Protein 7KFF (pdb70)

Radius of gyration: 22.89 Å; Cα contacts (8 Å, |Δi|>4): 351; chains: 1; bounding box: 58×68×44 Å

Structure (mmCIF, N/CA/C/O backbone):
data_7KFF
#
_entry.id   7KFF
#
_cell.length_a   83.619
_cell.length_b   83.619
_cell.length_c   79.418
_cell.angle_alpha   90.000
_cell.angle_beta   90.000
_cell.angle_gamma   120.000
#
_symmetry.space_group_name_H-M   'P 31 2 1'
#
loop_
_entity.id
_entity.type
_entity.pdbx_description
1 polymer 'tRNA (gu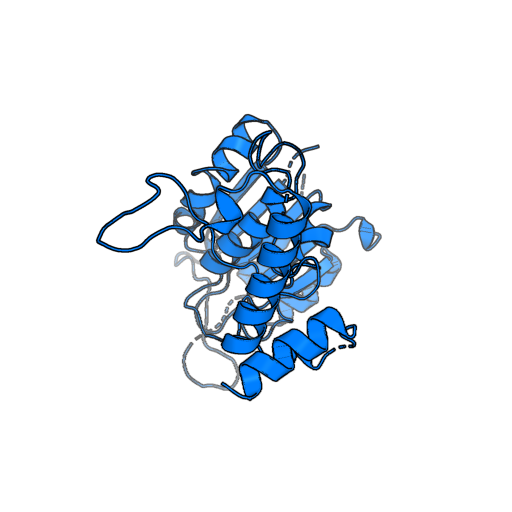anine-N(1)-)-methyltransferase'
2 non-polymer 'ACETATE ION'
3 non-polymer S-ADENOSYL-L-HOMOCYSTEINE
4 water water
#
loop_
_atom_site.group_PDB
_atom_site.id
_atom_site.type_symbol
_atom_site.label_atom_id
_atom_site.label_alt_id
_atom_site.label_comp_id
_atom_site.label_asym_id
_atom_site.label_entity_id
_atom_site.label_seq_id
_atom_site.pdbx_PDB_ins_code
_atom_site.Cartn_x
_atom_site.Cartn_y
_atom_site.Cartn_z
_atom_site.occupancy
_atom_site.B_iso_or_equiv
_atom_site.auth_seq_id
_atom_site.auth_comp_id
_atom_site.auth_asym_id
_atom_site.auth_atom_id
_atom_site.pdbx_PDB_model_num
ATOM 1 N N . ASN A 1 15 ? -18.19041 27.25410 39.10024 1.000 62.95620 -1 ASN A N 1
ATOM 2 C CA . ASN A 1 15 ? -18.49628 25.91754 38.50967 1.000 61.81138 -1 ASN A CA 1
ATOM 3 C C . ASN A 1 15 ? -18.49822 25.95032 36.97871 1.000 53.58928 -1 ASN A C 1
ATOM 4 O O . ASN A 1 15 ? -18.52135 24.90640 36.33077 1.000 54.69250 -1 ASN A O 1
ATOM 15 N N . ALA A 1 16 ? -18.48184 27.14642 36.40077 1.000 44.36154 0 ALA A N 1
ATOM 16 C CA . ALA A 1 16 ? -18.44392 27.27268 34.95172 1.000 36.45971 0 ALA A CA 1
ATOM 17 C C . ALA A 1 16 ? -17.01287 27.12514 34.45072 1.000 30.00452 0 ALA A C 1
ATOM 18 O O . ALA A 1 16 ? -16.07077 27.66708 35.03619 1.000 32.59384 0 ALA A O 1
ATOM 42 N N . ARG A 1 18 ? -14.15919 28.25482 32.16946 1.000 15.99201 2 ARG A N 1
ATOM 43 C CA . ARG A 1 18 ? -13.75272 29.47207 31.48784 1.000 14.83904 2 ARG A CA 1
ATOM 44 C C . ARG A 1 18 ? -12.82932 29.13071 30.33327 1.000 14.09336 2 ARG A C 1
ATOM 45 O O . ARG A 1 18 ? -11.83344 28.42656 30.51995 1.000 15.25608 2 ARG A O 1
ATOM 66 N N . LEU A 1 19 ? -13.17511 29.60432 29.14604 1.000 13.68426 3 LEU A N 1
ATOM 67 C CA . LEU A 1 19 ? -12.33951 29.51034 27.96619 1.000 14.06147 3 LEU A CA 1
ATOM 68 C C . LEU A 1 19 ? -11.89781 30.90812 27.57540 1.000 13.90262 3 LEU A C 1
ATOM 69 O O . LEU A 1 19 ? -12.72931 31.80187 27.44082 1.000 17.02725 3 LEU A O 1
ATOM 85 N N . ASP A 1 20 ? -10.59964 31.09960 27.38028 1.000 13.21606 4 ASP A N 1
ATOM 86 C CA . ASP A 1 20 ? -10.05713 32.34493 26.84872 1.000 14.25435 4 ASP A CA 1
ATOM 87 C C . ASP A 1 20 ? -9.30348 32.00754 25.56913 1.000 13.74431 4 ASP A C 1
ATOM 88 O O . ASP A 1 20 ? -8.51105 31.06130 25.54042 1.000 16.78040 4 ASP A O 1
ATOM 97 N N . VAL A 1 21 ? -9.54883 32.76757 24.51295 1.000 12.70663 5 VAL A N 1
ATOM 98 C CA . VAL A 1 21 ? -8.95042 32.51780 23.20695 1.000 13.03457 5 VAL A CA 1
ATOM 99 C C . VAL A 1 21 ? -8.20621 33.77051 22.77687 1.000 13.24053 5 VAL A C 1
ATOM 100 O O . VAL A 1 21 ? -8.78636 34.86066 22.77501 1.000 14.96397 5 VAL A O 1
ATOM 113 N N . ILE A 1 22 ? -6.94176 33.62051 22.39033 1.000 13.13247 6 ILE A N 1
ATOM 114 C CA . ILE A 1 22 ? -6.11994 34.73035 21.91627 1.000 13.15396 6 ILE A CA 1
ATOM 115 C C . ILE A 1 22 ? -5.87252 34.52796 20.42601 1.000 12.81624 6 ILE A C 1
ATOM 116 O O . ILE A 1 22 ? -5.39272 33.46432 20.01119 1.000 13.47437 6 ILE A O 1
ATOM 132 N N . THR A 1 23 ? -6.21638 35.53682 19.62762 1.000 13.22270 7 THR A N 1
ATOM 133 C CA . THR A 1 23 ? -6.31213 35.38063 18.18409 1.000 13.88411 7 THR A CA 1
ATOM 134 C C . THR A 1 23 ? -6.21740 36.73519 17.49401 1.000 14.77704 7 THR A C 1
ATOM 135 O O . THR A 1 23 ? -6.62573 37.75713 18.04246 1.000 15.25850 7 THR A O 1
ATOM 146 N N . ILE A 1 24 ? -5.74060 36.72904 16.24643 1.000 14.18610 8 ILE A N 1
ATOM 147 C CA . ILE A 1 24 ? -5.86281 37.93627 15.42313 1.000 15.08712 8 ILE A CA 1
ATOM 148 C C . ILE A 1 24 ? -7.19663 38.02379 14.67143 1.000 15.04000 8 ILE A C 1
ATOM 149 O O . ILE A 1 24 ? -7.44606 39.02868 13.98813 1.000 16.73593 8 ILE A O 1
ATOM 165 N N . PHE A 1 25 ? -8.06754 37.02197 14.79629 1.000 13.95341 9 PHE A N 1
ATOM 166 C CA . PHE A 1 25 ? -9.40091 37.02760 14.18576 1.000 13.95351 9 PHE A CA 1
ATOM 167 C C . PHE A 1 25 ? -10.44618 36.68302 15.23838 1.000 13.93694 9 PHE A C 1
ATOM 168 O O . PHE A 1 25 ? -11.07306 35.60767 15.19328 1.000 14.04724 9 PHE A O 1
ATOM 185 N N . PRO A 1 26 ? -10.71261 37.60735 16.16979 1.000 15.32232 10 PRO A N 1
ATOM 186 C CA . PRO A 1 26 ? -11.73178 37.31662 17.19441 1.000 15.46896 10 PRO A CA 1
ATOM 187 C C . PRO A 1 26 ? -13.07543 36.86879 16.63844 1.000 15.35886 10 PRO A C 1
ATOM 188 O O . PRO A 1 26 ? -13.76247 36.04410 17.25526 1.000 14.63374 10 PRO A O 1
ATOM 199 N N . GLU A 1 27 ? -13.48564 37.43132 15.49759 1.000 15.17237 11 GLU A N 1
ATOM 200 C CA . GLU A 1 27 ? -14.77377 37.10835 14.89733 1.000 15.46975 11 GLU A CA 1
ATOM 201 C C . GLU A 1 27 ? -14.88292 35.63034 14.53577 1.000 14.09975 11 GLU A C 1
ATOM 202 O O . GLU A 1 27 ? -16.00144 35.09225 14.45455 1.000 14.77263 11 GLU A O 1
ATOM 214 N N . TYR A 1 28 ? -13.75601 34.95780 14.29952 1.000 13.88944 12 TYR A N 1
ATOM 215 C CA . TYR A 1 28 ? -13.79364 33.54389 13.94183 1.000 13.32195 12 TYR A CA 1
ATOM 216 C C . TYR A 1 28 ? -14.40435 32.72790 15.07503 1.000 13.92455 12 TYR A C 1
ATOM 217 O O . TYR A 1 28 ? -14.94012 31.63753 14.84780 1.000 14.80685 12 TYR A O 1
ATOM 235 N N . LEU A 1 29 ? -14.29257 33.21733 16.30616 1.000 13.76641 13 LEU A N 1
ATOM 236 C CA . LEU A 1 29 ? -14.78947 32.49519 17.46204 1.000 13.36234 13 LEU A CA 1
ATOM 237 C C . LEU A 1 29 ? -16.24533 32.79593 17.78847 1.000 13.72986 13 LEU A C 1
ATOM 238 O O . LEU A 1 29 ? -16.75349 32.31662 18.80877 1.000 13.97862 13 LEU A O 1
ATOM 254 N N . ASP A 1 30 ? -16.93108 33.53515 16.93642 1.000 13.58823 14 ASP A N 1
ATOM 255 C CA . ASP A 1 30 ? -18.35162 33.79694 17.15887 1.000 13.96250 14 ASP A CA 1
ATOM 256 C C . ASP A 1 30 ? -19.16844 32.51203 17.36965 1.000 13.44673 14 ASP A C 1
ATOM 257 O O . ASP A 1 30 ? -20.10560 32.52776 18.16909 1.000 14.70761 14 ASP A O 1
ATOM 266 N N . PRO A 1 31 ? -18.83993 31.37629 16.73992 1.000 13.82013 15 PRO A N 1
ATOM 267 C CA . PRO A 1 31 ? -19.63144 30.15891 16.98564 1.000 13.46295 15 PRO A CA 1
ATOM 268 C C . PRO A 1 31 ? -19.53215 29.59597 18.38719 1.000 14.31035 15 PRO A C 1
ATOM 269 O O . PRO A 1 31 ? -20.36060 28.74078 18.74641 1.000 15.13280 15 PRO A O 1
ATOM 280 N N . LEU A 1 32 ? -18.59656 30.06273 19.22108 1.000 13.86049 16 LEU A N 1
ATOM 281 C CA . LEU A 1 32 ? -18.61115 29.64784 20.61734 1.000 14.07975 16 LEU A CA 1
ATOM 282 C C . LEU A 1 32 ? -19.85119 30.15449 21.34037 1.000 15.10236 16 LEU A C 1
ATOM 283 O O . LEU A 1 32 ? -20.13710 29.68903 22.44567 1.000 16.73781 16 LEU A O 1
ATOM 299 N N . ARG A 1 33 ? -20.57045 31.11677 20.75504 1.000 14.51715 17 ARG A N 1
ATOM 300 C CA . ARG A 1 33 ? -21.81439 31.61959 21.32013 1.000 15.27008 17 ARG A CA 1
ATOM 301 C C . ARG A 1 33 ? -23.04017 31.21534 20.50302 1.000 17.57666 17 ARG A C 1
ATOM 302 O O . ARG A 1 33 ? -24.13055 31.75481 20.70113 1.000 20.49189 17 ARG A O 1
ATOM 323 N N . HIS A 1 34 ? -22.89153 30.26689 19.59696 1.000 16.12419 18 HIS A N 1
ATOM 324 C CA . HIS A 1 34 ? -23.99718 29.73500 18.82191 1.000 16.76274 18 HIS A CA 1
ATOM 325 C C . HIS A 1 34 ? -24.33402 28.32859 19.27868 1.000 15.93980 18 HIS A C 1
ATOM 326 O O . HIS A 1 34 ? -23.55340 27.66314 19.95907 1.000 17.04522 18 HIS A O 1
ATOM 340 N N . ALA A 1 35 ? -25.53599 27.89202 18.90829 1.000 16.49040 19 ALA A N 1
ATOM 341 C CA . ALA A 1 35 ? -25.98101 26.50384 19.08950 1.000 17.24465 19 ALA A CA 1
ATOM 342 C C . ALA A 1 35 ? -25.73985 26.07497 20.53813 1.000 16.38675 19 ALA A C 1
ATOM 343 O O . ALA A 1 35 ? -26.05161 26.83884 21.46560 1.000 17.22537 19 ALA A O 1
ATOM 350 N N . LEU A 1 36 ? -25.19488 24.87431 20.77537 1.000 16.66028 20 LEU A N 1
ATOM 351 C CA . LEU A 1 36 ? -25.21628 24.28994 22.11164 1.000 17.03062 20 LEU A CA 1
ATOM 352 C C . LEU A 1 36 ? -24.29360 25.02467 23.08007 1.000 15.26420 20 LEU A C 1
ATOM 353 O O . LEU A 1 36 ? -24.61030 25.14565 24.26776 1.000 16.55879 20 LEU A O 1
ATOM 369 N N . LEU A 1 37 ? -23.13777 25.51045 22.61175 1.000 15.00399 21 LEU A N 1
ATOM 370 C CA . LEU A 1 37 ? -22.26788 26.26025 23.51496 1.000 14.50937 21 LEU A CA 1
ATOM 371 C C . LEU A 1 37 ? -22.91606 27.57000 23.94771 1.000 15.13377 21 LEU A C 1
ATOM 372 O O . LEU A 1 37 ? -22.75633 27.99279 25.09527 1.000 16.10779 21 LEU A O 1
ATOM 388 N N . GLY A 1 38 ? -23.67050 28.21585 23.06178 1.000 15.44534 22 GLY A N 1
ATOM 389 C CA . GLY A 1 38 ? -24.43050 29.38528 23.48115 1.000 15.86598 22 GLY A CA 1
ATOM 390 C C . GLY A 1 38 ? -25.43513 29.05149 24.57319 1.000 16.92039 22 GLY A C 1
ATOM 391 O O . GLY A 1 38 ? -25.59152 29.80514 25.54569 1.000 18.04339 22 GLY A O 1
ATOM 395 N N . LYS A 1 39 ? -26.06950 27.87398 24.46428 1.000 17.86574 23 LYS A N 1
ATOM 396 C CA . LYS A 1 39 ? -26.99377 27.41515 25.49590 1.000 20.42976 23 LYS A CA 1
ATOM 397 C C . LYS A 1 39 ? -26.24990 27.15169 26.79396 1.000 19.01083 23 LYS A C 1
ATOM 398 O O . LYS A 1 39 ? -26.75204 27.44680 27.88559 1.000 20.56159 23 LYS A O 1
ATOM 417 N N . ALA A 1 40 ? -25.03614 26.59725 26.69232 1.000 17.87204 24 ALA A N 1
ATOM 418 C CA . ALA A 1 40 ? -24.23094 26.33741 27.88091 1.000 17.37455 24 ALA A CA 1
ATOM 419 C C . ALA A 1 40 ? -23.91850 27.62658 28.62364 1.000 16.59264 24 ALA A C 1
ATOM 420 O O . ALA A 1 40 ? -23.94131 27.65671 29.85833 1.000 17.81316 24 ALA A O 1
ATOM 427 N N . ILE A 1 41 ? -23.58830 28.68818 27.89057 1.000 15.86146 25 ILE A N 1
ATOM 428 C CA . ILE A 1 41 ? -23.38890 29.99164 28.51393 1.000 15.20192 25 ILE A CA 1
ATOM 429 C C . ILE A 1 41 ? -24.63836 30.42387 29.27091 1.000 15.72051 25 ILE A C 1
ATOM 430 O O . ILE A 1 41 ? -24.56097 30.89598 30.40939 1.000 16.29001 25 ILE A O 1
ATOM 446 N N . GLU A 1 42 ? -25.81294 30.24004 28.66635 1.000 16.31189 26 GLU A N 1
ATOM 447 C CA . GLU A 1 42 ? -27.06080 30.64631 29.31176 1.000 16.89041 26 GLU A CA 1
ATOM 448 C C . GLU A 1 42 ? -27.45190 29.75862 30.48746 1.000 17.49514 26 GLU A C 1
ATOM 449 O O . GLU A 1 42 ? -28.36800 30.13198 31.23347 1.000 20.56623 26 GLU A O 1
ATOM 461 N N . LYS A 1 43 ? -26.77548 28.62935 30.68856 1.000 18.93143 27 LYS A N 1
ATOM 462 C CA . LYS A 1 43 ? -26.93545 27.78992 31.86595 1.000 20.15047 27 LYS A CA 1
ATOM 463 C C . LYS A 1 43 ? -25.84137 28.04373 32.89881 1.000 19.47551 27 LYS A C 1
ATOM 464 O O . LYS A 1 43 ? -25.76584 27.31940 33.89691 1.000 21.81951 27 LYS A O 1
ATOM 483 N N . ASP A 1 44 ? -25.00299 29.06384 32.69004 1.000 18.46314 28 ASP A N 1
ATOM 484 C CA . ASP A 1 44 ? -23.86743 29.34660 33.56733 1.000 18.96220 28 ASP A CA 1
ATOM 485 C C . ASP A 1 44 ? -22.89029 28.17253 33.65705 1.000 19.49208 28 ASP A C 1
ATOM 486 O O . ASP A 1 44 ? -22.21341 27.99355 34.67162 1.000 21.41437 28 ASP A O 1
ATOM 495 N N . LEU A 1 45 ? -22.78384 27.37220 32.59846 1.000 17.65427 29 LEU A N 1
ATOM 496 C CA . LEU A 1 45 ? -21.84791 26.25420 32.54711 1.000 17.72807 29 LEU A CA 1
ATOM 497 C C . LEU A 1 45 ? -20.57451 26.60573 31.79654 1.000 18.66646 29 LEU A C 1
ATOM 498 O O . LEU A 1 45 ? -19.59857 25.85362 31.86711 1.000 19.83429 29 LEU A O 1
ATOM 514 N N . LEU A 1 46 ? -20.57085 27.73945 31.10084 1.000 16.91152 30 LEU A N 1
ATOM 515 C CA . LEU A 1 46 ? -19.45976 28.12225 30.24389 1.000 15.96736 30 LEU A CA 1
ATOM 516 C C . LEU A 1 46 ? -19.33298 29.63416 30.28231 1.000 15.03440 30 LEU A C 1
ATOM 517 O O . LEU A 1 46 ? -20.34069 30.33853 30.29316 1.000 15.70763 30 LEU A O 1
ATOM 533 N N . SER A 1 47 ? -18.08762 30.11196 30.27741 1.000 15.35712 31 SER A N 1
ATOM 534 C CA . SER A 1 47 ? -17.75894 31.52444 30.19206 1.000 15.10557 31 SER A CA 1
ATOM 535 C C . SER A 1 47 ? -16.68968 31.64026 29.12062 1.000 14.71538 31 SER A C 1
ATOM 536 O O . SER A 1 47 ? -15.72558 30.86967 29.12901 1.000 15.73506 31 SER A O 1
ATOM 544 N N . VAL A 1 48 ? -16.85277 32.58674 28.19394 1.000 15.02434 32 VAL A N 1
ATOM 545 C CA . VAL A 1 48 ? -15.95974 32.70355 27.04755 1.000 15.09660 32 VAL A CA 1
ATOM 546 C C . VAL A 1 48 ? -15.40345 34.11391 26.95291 1.000 15.16456 32 VAL A C 1
ATOM 547 O O . VAL A 1 48 ? -16.16823 35.09312 26.92144 1.000 16.39704 32 VAL A O 1
ATOM 560 N N . GLY A 1 49 ? -14.07647 34.19931 26.85070 1.000 14.48277 33 GLY A N 1
ATOM 561 C CA . GLY A 1 49 ? -13.39838 35.43440 26.51800 1.000 14.58983 33 GLY A CA 1
ATOM 562 C C . GLY A 1 49 ? -12.57091 35.27442 25.25623 1.000 14.19457 33 GLY A C 1
ATOM 563 O O . GLY A 1 49 ? -11.79218 34.32967 25.15065 1.000 17.50466 33 GLY A O 1
ATOM 567 N N . VAL A 1 50 ? -12.71819 36.18893 24.30786 1.000 15.27396 34 VAL A N 1
ATOM 568 C CA . VAL A 1 50 ? -11.96517 36.18877 23.06295 1.000 15.11815 34 VAL A CA 1
ATOM 569 C C . VAL A 1 50 ? -11.18589 37.49207 22.99452 1.000 15.55799 34 VAL A C 1
ATOM 570 O O . VAL A 1 50 ? -11.77346 38.57195 23.12124 1.000 17.95584 34 VAL A O 1
ATOM 583 N N . HIS A 1 51 ? -9.87100 37.39362 22.79802 1.000 15.34103 35 HIS A N 1
ATOM 584 C CA . HIS A 1 51 ? -8.96392 38.53000 22.90381 1.000 15.68803 35 HIS A CA 1
ATOM 585 C C . HIS A 1 51 ? -8.17710 38.72349 21.61803 1.000 15.19856 35 HIS A C 1
ATOM 586 O O . HIS A 1 51 ? -7.55140 37.78650 21.11970 1.000 16.42701 35 HIS A O 1
ATOM 600 N N . ASP A 1 52 ? -8.17276 39.96265 21.12226 1.000 15.52546 36 ASP A N 1
ATOM 601 C CA . ASP A 1 52 ? -7.39439 40.31624 19.94045 1.000 15.49348 36 ASP A CA 1
ATOM 602 C C . ASP A 1 52 ? -5.92708 40.40081 20.31936 1.000 15.05093 36 ASP A C 1
ATOM 603 O O . ASP A 1 52 ? -5.53603 41.28066 21.08649 1.000 17.14311 36 ASP A O 1
ATOM 612 N N . LEU A 1 53 ? -5.11715 39.51440 19.75087 1.000 14.63180 37 LEU A N 1
ATOM 613 C CA . LEU A 1 53 ? -3.68009 39.51841 20.01819 1.000 15.24727 37 LEU A CA 1
ATOM 614 C C . LEU A 1 53 ? -3.04756 40.87732 19.76180 1.000 16.54920 37 LEU A C 1
ATOM 615 O O . LEU A 1 53 ? -2.05891 41.23798 20.41456 1.000 17.42278 37 LEU A O 1
ATOM 631 N N . ARG A 1 54 ? -3.58952 41.64220 18.81167 1.000 16.62463 38 ARG A N 1
ATOM 632 C CA . ARG A 1 54 ? -3.00158 42.94134 18.49030 1.000 18.69360 38 ARG A CA 1
ATOM 633 C C . ARG A 1 54 ? -3.08421 43.93431 19.63760 1.000 20.75728 38 ARG A C 1
ATOM 634 O O . ARG A 1 54 ? -2.34976 44.93179 19.62584 1.000 22.62220 38 ARG A O 1
ATOM 655 N N . LEU A 1 55 ? -3.93783 43.68975 20.62965 1.000 20.59658 39 LEU A N 1
ATOM 656 C CA . LEU A 1 55 ? -3.95090 44.56040 21.79448 1.000 22.79661 39 LEU A CA 1
ATOM 657 C C . LEU A 1 55 ? -2.57896 44.62443 22.43472 1.000 21.75490 39 LEU A C 1
ATOM 658 O O . LEU A 1 55 ? -2.24825 45.61449 23.08308 1.000 24.57355 39 LEU A O 1
ATOM 674 N N . TRP A 1 56 ? -1.77120 43.57745 22.26320 1.000 20.15260 40 TRP A N 1
ATOM 675 C CA . TRP A 1 56 ? -0.45633 43.48804 22.87229 1.000 20.42384 40 TRP A CA 1
ATOM 676 C C . TRP A 1 56 ? 0.67723 43.85504 21.91223 1.000 22.36910 40 TRP A C 1
ATOM 677 O O . TRP A 1 56 ? 1.85134 43.70618 22.26388 1.000 24.22794 40 TRP A O 1
ATOM 698 N N . ALA A 1 57 ? 0.36457 44.34100 20.71724 1.000 24.77619 41 ALA A N 1
ATOM 699 C CA . ALA A 1 57 ? 1.39388 44.77681 19.78177 1.000 28.57395 41 ALA A CA 1
ATOM 700 C C . ALA A 1 57 ? 1.75501 46.22656 20.07924 1.000 37.41900 41 ALA A C 1
ATOM 701 O O . ALA A 1 57 ? 0.87119 47.07535 20.23709 1.000 38.86623 41 ALA A O 1
ATOM 708 N N . GLU A 1 58 ? 3.05305 46.50664 20.14463 1.000 43.68974 42 GLU A N 1
ATOM 709 C CA . GLU A 1 58 ? 3.50938 47.80508 20.63215 1.000 53.88074 42 GLU A CA 1
ATOM 710 C C . GLU A 1 58 ? 3.61959 48.84470 19.52351 1.000 54.81182 42 GLU A C 1
ATOM 711 O O . GLU A 1 58 ? 3.17137 49.98464 19.69076 1.000 55.46162 42 GLU A O 1
ATOM 723 N N . ASP A 1 59 ? 4.23301 48.48075 18.40330 1.000 55.90498 43 ASP A N 1
ATOM 724 C CA . ASP A 1 59 ? 4.44176 49.43661 17.32693 1.000 57.22000 43 ASP A CA 1
ATOM 725 C C . ASP A 1 59 ? 3.11086 50.02162 16.85898 1.000 56.94866 43 ASP A C 1
ATOM 726 O O . ASP A 1 59 ? 2.02900 49.49322 17.13993 1.000 57.02969 43 ASP A O 1
ATOM 735 N N . ALA A 1 60 ? 3.20380 51.14928 16.14678 1.000 56.66279 44 ALA A N 1
ATOM 736 C CA . ALA A 1 60 ? 2.00822 51.76262 15.58052 1.000 56.37612 44 ALA A CA 1
ATOM 737 C C . ALA A 1 60 ? 1.34439 50.84454 14.56622 1.000 55.97572 44 ALA A C 1
ATOM 738 O O . ALA A 1 60 ? 0.12660 50.91682 14.36328 1.000 56.45188 44 ALA A O 1
ATOM 745 N N . HIS A 1 61 ? 2.12567 49.96933 13.93305 1.000 54.15150 45 HIS A N 1
ATOM 746 C CA . HIS A 1 61 ? 1.62699 49.06455 12.91048 1.000 53.24313 45 HIS A CA 1
ATOM 747 C C . HIS A 1 61 ? 0.89351 47.85613 13.48155 1.000 44.91653 45 HIS A C 1
ATOM 748 O O . HIS A 1 61 ? 0.30340 47.09649 12.70841 1.000 43.89942 45 HIS A O 1
ATOM 762 N N . LYS A 1 62 ? 0.90158 47.67031 14.80000 1.000 39.07822 46 LYS A N 1
ATOM 763 C CA . LYS A 1 62 ? 0.25918 46.52274 15.44958 1.000 35.22012 46 LYS A CA 1
ATOM 764 C C . LYS A 1 62 ? 0.74381 4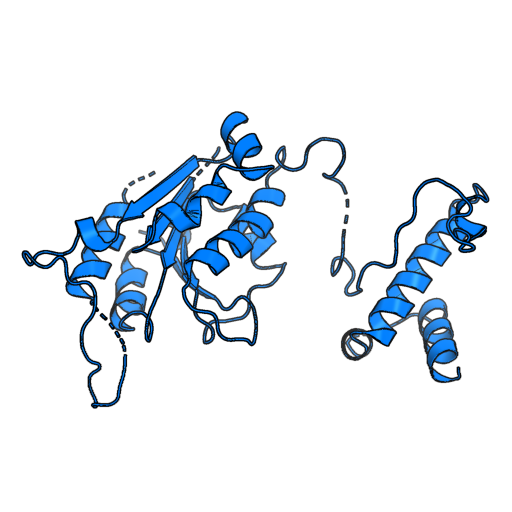5.20169 14.85022 1.000 29.77453 46 LYS A C 1
ATOM 765 O O . LYS A 1 62 ? -0.03956 44.29207 14.55352 1.000 29.25122 46 LYS A O 1
ATOM 784 N N . SER A 1 63 ? 2.06053 45.09477 14.69477 1.000 26.98758 47 SER A N 1
ATOM 785 C CA . SER A 1 63 ? 2.66398 43.92630 14.07391 1.000 25.60797 47 SER A CA 1
ATOM 786 C C . SER A 1 63 ? 2.69825 42.75710 15.04797 1.000 23.02249 47 SER A C 1
ATOM 787 O O . SER A 1 63 ? 3.08219 42.90921 16.20993 1.000 24.27572 47 SER A O 1
ATOM 795 N N . VAL A 1 64 ? 2.30752 41.58146 14.56698 1.000 20.06090 48 VAL A N 1
ATOM 796 C CA . VAL A 1 64 ? 2.32642 40.37111 15.38021 1.000 19.95507 48 VAL A CA 1
ATOM 797 C C . VAL A 1 64 ? 3.23879 39.29048 14.81165 1.000 17.66721 48 VAL A C 1
ATOM 798 O O . VAL A 1 64 ? 3.32590 38.20024 15.39482 1.000 18.12969 48 VAL A O 1
ATOM 811 N N . ASP A 1 65 ? 3.89744 39.54407 13.68016 1.000 19.26465 49 ASP A N 1
ATOM 812 C CA . ASP A 1 65 ? 4.66038 38.51071 12.99520 1.000 19.43834 49 ASP A CA 1
ATOM 813 C C . ASP A 1 65 ? 5.88582 39.12171 12.33526 1.000 19.99293 49 ASP A C 1
ATOM 814 O O . ASP A 1 65 ? 5.95567 40.33223 12.11164 1.000 21.69676 49 ASP A O 1
ATOM 823 N N . ASP A 1 66 ? 6.85698 38.26568 12.03072 1.000 18.17265 50 ASP A N 1
ATOM 824 C CA . ASP A 1 66 ? 8.14419 38.69667 11.49400 1.000 19.11519 50 ASP A CA 1
ATOM 825 C C . ASP A 1 66 ? 8.78421 37.51785 10.76757 1.000 17.84207 50 ASP A C 1
ATOM 826 O O . ASP A 1 66 ? 8.35492 36.36950 10.90348 1.000 17.65317 50 ASP A O 1
ATOM 835 N N . SER A 1 67 ? 9.81933 37.81775 9.98527 1.000 20.31646 51 SER A N 1
ATOM 836 C CA . SER A 1 67 ? 10.45876 36.79485 9.17622 1.000 22.45127 51 SER A CA 1
ATOM 837 C C . SER A 1 67 ? 11.14372 35.73851 10.03969 1.000 19.65693 51 SER A C 1
ATOM 838 O O . SER A 1 67 ? 11.64822 36.03703 11.12114 1.000 20.62832 51 SER A O 1
ATOM 846 N N . PRO A 1 68 ? 11.17687 34.48756 9.58344 1.000 19.11484 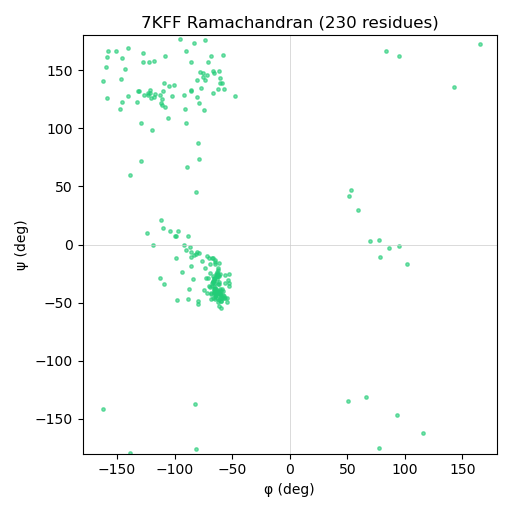52 PRO A N 1
ATOM 847 C CA . PRO A 1 68 ? 11.80965 33.44257 10.39180 1.000 19.66490 52 PRO A CA 1
ATOM 848 C C . PRO A 1 68 ? 13.32433 33.54709 10.38744 1.000 20.78286 52 PRO A C 1
ATOM 849 O O . PRO A 1 68 ? 13.95078 33.81980 9.35566 1.000 22.76425 52 PRO A O 1
ATOM 860 N N . PHE A 1 69 ? 13.91204 33.28516 11.55158 1.000 21.51080 53 PHE A N 1
ATOM 861 C CA . PHE A 1 69 ? 15.34708 33.04142 11.59835 1.000 24.13788 53 PHE A CA 1
ATOM 862 C C . PHE A 1 69 ? 15.68897 31.83188 10.73839 1.000 27.05367 53 PHE A C 1
ATOM 863 O O . PHE A 1 69 ? 14.93738 30.84939 10.68259 1.000 26.64174 53 PHE A O 1
ATOM 880 N N . GLY A 1 70 ? 16.83388 31.90543 10.07703 1.000 29.71515 54 GLY A N 1
ATOM 881 C CA . GLY A 1 70 ? 17.26493 30.87136 9.17327 1.000 32.71056 54 GLY A CA 1
ATOM 882 C C . GLY A 1 70 ? 16.89918 31.12996 7.73528 1.000 35.32296 54 GLY A C 1
ATOM 883 O O . GLY A 1 70 ? 17.26373 30.32919 6.86524 1.000 36.16577 54 GLY A O 1
ATOM 887 N N . GLY A 1 71 ? 16.21577 32.23043 7.45552 1.000 36.76765 55 GLY A N 1
ATOM 888 C CA . GLY A 1 71 ? 15.76925 32.49327 6.12008 1.000 40.68084 55 GLY A CA 1
ATOM 889 C C . GLY A 1 71 ? 14.55235 31.64740 5.80834 1.000 44.11260 55 GLY A C 1
ATOM 890 O O . GLY A 1 71 ? 14.00841 30.92632 6.65249 1.000 46.37052 55 GLY A O 1
ATOM 894 N N . GLY A 1 72 ? 14.12841 31.73332 4.56454 1.000 45.00738 56 GLY A N 1
ATOM 895 C CA . GLY A 1 72 ? 12.97772 30.98360 4.14612 1.000 43.09793 56 GLY A CA 1
ATOM 896 C C . GLY A 1 72 ? 11.72381 31.81640 4.23146 1.000 40.69252 56 GLY A C 1
ATOM 897 O O . GLY A 1 72 ? 11.66375 32.85450 4.90461 1.000 38.13853 56 GLY A O 1
ATOM 901 N N . PRO A 1 73 ? 10.69071 31.36537 3.54019 1.000 40.01324 57 PRO A N 1
ATOM 902 C CA . PRO A 1 73 ? 9.49737 32.18665 3.37104 1.000 37.42178 57 PRO A CA 1
ATOM 903 C C . PRO A 1 73 ? 8.58310 32.06598 4.57998 1.000 33.72979 57 PRO A C 1
ATOM 904 O O . PRO A 1 73 ? 8.78896 31.26802 5.50130 1.000 34.49123 57 PRO A O 1
ATOM 915 N N . GLY A 1 74 ? 7.56238 32.88476 4.56007 1.000 30.12287 58 GLY A N 1
ATOM 916 C CA . GLY A 1 74 ? 6.57775 32.84337 5.60267 1.000 25.99054 58 GLY A CA 1
ATOM 917 C C . GLY A 1 74 ? 6.89375 33.81415 6.70989 1.000 23.79931 58 GLY A C 1
ATOM 918 O O . GLY A 1 74 ? 7.89600 34.53613 6.70874 1.000 24.29544 58 GLY A O 1
ATOM 939 N N . VAL A 1 76 ? 6.49541 34.25338 11.18650 1.000 15.24944 60 VAL A N 1
ATOM 940 C CA . VAL A 1 76 ? 6.37850 33.60058 12.48300 1.000 15.25380 60 VAL A CA 1
ATOM 941 C C . VAL A 1 76 ? 5.85215 34.62393 13.47045 1.000 15.14821 60 VAL A C 1
ATOM 942 O O . VAL A 1 76 ? 6.28280 35.77629 13.46225 1.000 16.27026 60 VAL A O 1
ATOM 972 N N . LYS A 1 78 ? 5.30346 36.73483 16.87555 1.000 16.34480 62 LYS A N 1
ATOM 973 C CA . LYS A 1 78 ? 6.37310 37.33040 17.66381 1.000 16.31834 62 LYS A CA 1
ATOM 974 C C . LYS A 1 78 ? 6.26332 36.99119 19.14336 1.000 16.05218 62 LYS A C 1
ATOM 975 O O . LYS A 1 78 ? 5.19225 37.17634 19.73753 1.000 16.91734 62 LYS A O 1
ATOM 994 N N . PRO A 1 79 ? 7.35775 36.56713 19.78329 1.000 15.00879 63 PRO A N 1
ATOM 995 C CA . PRO A 1 79 ? 7.32016 36.36497 21.24246 1.000 15.82040 63 PRO A CA 1
ATOM 996 C C . PRO A 1 79 ? 7.04127 37.62206 22.02914 1.000 16.36562 63 PRO A C 1
ATOM 997 O O . PRO A 1 79 ? 6.41263 37.54122 23.09081 1.000 16.55738 63 PRO A O 1
ATOM 1008 N N . THR A 1 80 ? 7.50579 38.78410 21.56313 1.000 16.56924 64 THR A N 1
ATOM 1009 C CA . THR A 1 80 ? 7.31736 40.01584 22.32789 1.000 17.02557 64 THR A CA 1
ATOM 1010 C C . THR A 1 80 ? 5.86084 40.47680 22.36292 1.000 17.47638 64 THR A C 1
ATOM 1011 O O . THR A 1 80 ? 5.51725 41.35724 23.16368 1.000 19.75884 64 THR A O 1
ATOM 1022 N N . VAL A 1 81 ? 5.00449 39.89049 21.53310 1.000 16.38983 65 VAL A N 1
ATOM 1023 C CA . VAL A 1 81 ? 3.55448 40.09275 21.59242 1.000 17.03137 65 VAL A CA 1
ATOM 1024 C C . VAL A 1 81 ? 2.87122 38.95543 22.34139 1.000 15.62519 65 VAL A C 1
ATOM 1025 O O . VAL A 1 81 ? 2.08069 39.19284 23.25606 1.000 16.63319 65 VAL A O 1
ATOM 1038 N N . TRP A 1 82 ? 3.21949 37.70894 21.99943 1.000 14.96809 66 TRP A N 1
ATOM 1039 C CA . TRP A 1 82 ? 2.57672 36.55408 22.61628 1.000 15.23665 66 TRP A CA 1
ATOM 1040 C C . TRP A 1 82 ? 2.85331 36.42848 24.11351 1.000 15.61324 66 TRP A C 1
ATOM 1041 O O . TRP A 1 82 ? 1.97020 36.00995 24.87044 1.000 16.17998 66 TRP A O 1
ATOM 1062 N N . GLY A 1 83 ? 4.07647 36.67819 24.55238 1.000 16.60808 67 GLY A N 1
ATOM 1063 C CA . GLY A 1 83 ? 4.41474 36.49657 25.94462 1.000 17.34696 67 GLY A CA 1
ATOM 1064 C C . GLY A 1 83 ? 3.56572 37.36092 26.86074 1.000 17.36639 67 GLY A C 1
ATOM 1065 O O . GLY A 1 83 ? 2.90455 36.86911 27.78776 1.000 17.73078 67 GLY A O 1
ATOM 1069 N N . PRO A 1 84 ? 3.54589 38.67322 26.61222 1.000 17.41169 68 PRO A N 1
ATOM 1070 C CA . PRO A 1 84 ? 2.67197 39.54669 27.42419 1.000 17.82369 68 PRO A CA 1
ATOM 1071 C C . PRO A 1 84 ? 1.20196 39.16561 27.35104 1.000 17.23719 68 PRO A C 1
ATOM 1072 O O . PRO A 1 84 ? 0.50265 39.23988 28.36545 1.000 17.80156 68 PRO A O 1
ATOM 1083 N N . ALA A 1 85 ? 0.70933 38.76185 26.17283 1.000 15.68058 69 ALA A N 1
ATOM 1084 C CA . ALA A 1 85 ? -0.68574 38.36089 26.03913 1.000 16.47776 69 ALA A CA 1
ATOM 1085 C C . ALA A 1 85 ? -0.98596 37.16733 26.93031 1.000 15.67079 69 ALA A C 1
ATOM 1086 O O . ALA A 1 85 ? -1.98577 37.14533 27.65839 1.000 15.90066 69 ALA A O 1
ATOM 1093 N N . LEU A 1 86 ? -0.12690 36.15384 26.88838 1.000 15.23766 70 LEU A N 1
ATOM 1094 C CA . LEU A 1 86 ? -0.36275 34.97642 27.70737 1.000 16.20473 70 LEU A CA 1
ATOM 1095 C C . LEU A 1 86 ? -0.22038 35.28488 29.19140 1.000 16.19830 70 LEU A C 1
ATOM 1096 O O . LEU A 1 86 ? -0.94175 34.70733 30.01527 1.000 16.88310 70 LEU A O 1
ATOM 1112 N N . ASP A 1 87 ? 0.71964 36.16596 29.55435 1.000 16.97083 71 ASP A N 1
ATOM 1113 C CA . ASP A 1 87 ? 0.86988 36.57174 30.94743 1.000 17.78268 71 ASP A CA 1
ATOM 1114 C C . ASP A 1 87 ? -0.42519 37.20112 31.45802 1.000 18.95639 71 ASP A C 1
ATOM 1115 O O . ASP A 1 87 ? -0.89771 36.89411 32.55677 1.000 19.56008 71 ASP A O 1
ATOM 1124 N N . ASP A 1 88 ? -1.00383 38.10573 30.66508 1.000 18.24317 72 ASP A N 1
ATOM 1125 C CA . ASP A 1 88 ? -2.17942 38.85632 31.10065 1.000 20.03442 72 ASP A CA 1
ATOM 1126 C C . ASP A 1 88 ? -3.41511 37.96704 31.14389 1.000 19.35935 72 ASP A C 1
ATOM 1127 O O . ASP A 1 88 ? -4.22064 38.04873 32.08202 1.000 21.84843 72 ASP A O 1
ATOM 1136 N N . VAL A 1 89 ? -3.58927 37.10938 30.14270 1.000 18.25300 73 VAL A N 1
ATOM 1137 C CA . VAL A 1 89 ? -4.80296 36.29778 30.12681 1.000 19.64051 73 VAL A CA 1
ATOM 1138 C C . VAL A 1 89 ? -4.79536 35.25650 31.24039 1.000 23.57621 73 VAL A C 1
ATOM 1139 O O . VAL A 1 89 ? -5.85840 34.80986 31.68268 1.000 25.72373 73 VAL A O 1
ATOM 1152 N N . ALA A 1 90 ? -3.60977 34.85919 31.72030 1.000 23.42736 74 ALA A N 1
ATOM 1153 C CA . ALA A 1 90 ? -3.56690 33.84734 32.77118 1.000 26.99086 74 ALA A CA 1
ATOM 1154 C C . ALA A 1 90 ? -4.22759 34.34359 34.04758 1.000 35.11360 74 ALA A C 1
ATOM 1155 O O . ALA A 1 90 ? -4.70431 33.53895 34.86068 1.000 37.36613 74 ALA A O 1
ATOM 1162 N N . THR A 1 91 ? -4.26229 35.66109 34.24771 1.000 39.38808 75 THR A N 1
ATOM 1163 C CA . THR A 1 91 ? -4.86623 36.25904 35.43227 1.000 45.91163 75 THR A CA 1
ATOM 1164 C C . THR A 1 91 ? -6.39266 36.34534 35.36511 1.000 56.13696 75 THR A C 1
ATOM 1165 O O . THR A 1 91 ? -6.98518 37.08667 36.16422 1.000 56.38295 75 THR A O 1
ATOM 1193 N N . SER A 1 93 ? -9.42078 34.53453 36.04926 1.000 76.51242 77 SER A N 1
ATOM 1194 C CA . SER A 1 93 ? -10.25835 33.52976 36.70140 1.000 77.90657 77 SER A CA 1
ATOM 1195 C C . SER A 1 93 ? -10.04426 32.14392 36.10728 1.000 73.93395 77 SER A C 1
ATOM 1196 O O . SER A 1 93 ? -9.00602 31.52323 36.32869 1.000 72.40470 77 SER A O 1
ATOM 1204 N N . VAL A 1 130 ? 3.85229 28.21055 41.72581 1.000 53.00108 114 VAL A N 1
ATOM 1205 C CA . VAL A 1 130 ? 2.55599 27.55209 41.62667 1.000 52.66102 114 VAL A CA 1
ATOM 1206 C C . VAL A 1 130 ? 2.75627 26.06810 41.32749 1.000 49.60561 114 VAL A C 1
ATOM 1207 O O . VAL A 1 130 ? 3.58052 25.70350 40.48661 1.000 50.85521 114 VAL A O 1
ATOM 1219 N N . ALA A 1 131 ? 2.00856 25.21281 42.02122 1.000 45.13661 115 ALA A N 1
ATOM 1220 C CA . ALA A 1 131 ? 2.02786 23.79074 41.71131 1.000 40.68432 115 ALA A CA 1
ATOM 1221 C C . ALA A 1 131 ? 1.42829 23.56607 40.32900 1.000 36.56558 115 ALA A C 1
ATOM 1222 O O . ALA A 1 131 ? 0.54647 24.30709 39.88928 1.000 36.71092 115 ALA A O 1
ATOM 1229 N N . GLU A 1 132 ? 1.91161 22.52745 39.64147 1.000 33.77520 116 GLU A N 1
ATOM 1230 C CA . GLU A 1 132 ? 1.47032 22.29327 38.27062 1.000 31.81294 116 GLU A CA 1
ATOM 1231 C C . GLU A 1 132 ? -0.04753 22.21489 38.19292 1.000 30.16667 116 GLU A C 1
ATOM 1232 O O . GLU A 1 132 ? -0.67163 22.80809 37.30637 1.000 28.20650 116 GLU A O 1
ATOM 1244 N N . ALA A 1 133 ? -0.66014 21.46636 39.11385 1.000 30.00390 117 ALA A N 1
ATOM 1245 C CA . ALA A 1 133 ? -2.09332 21.22370 39.01931 1.000 31.24201 117 ALA A CA 1
ATOM 1246 C C . ALA A 1 133 ? -2.89229 22.51102 39.13040 1.000 31.87963 117 ALA A C 1
ATOM 1247 O O . ALA A 1 133 ? -4.01202 22.59035 38.61221 1.000 33.30951 117 ALA A O 1
ATOM 1254 N N . ASP A 1 134 ? -2.33420 23.52529 39.78922 1.000 32.72002 118 ASP A N 1
ATOM 1255 C CA . ASP A 1 134 ? -3.00281 24.80535 39.97077 1.000 34.21804 118 ASP A CA 1
ATOM 1256 C C . ASP A 1 134 ? -2.80186 25.75472 38.80055 1.000 30.12180 118 ASP A C 1
ATOM 1257 O O . ASP A 1 134 ? -3.45821 26.79725 38.75364 1.000 32.00549 118 ASP A O 1
ATOM 1266 N N . LYS A 1 135 ? -1.90966 25.44166 37.88118 1.000 24.05263 119 LYS A N 1
ATOM 1267 C CA . LYS A 1 135 ? -1.75483 26.28607 36.71651 1.000 21.35711 119 LYS A CA 1
ATOM 1268 C C . LYS A 1 135 ? -2.91600 26.05665 35.75477 1.000 19.64587 119 LYS A C 1
ATOM 1269 O O . LYS A 1 135 ? -3.42301 24.94438 35.64651 1.000 20.03580 119 LYS A O 1
ATOM 1288 N N . PRO A 1 136 ? -3.33115 27.08134 35.02528 1.000 18.08083 120 PRO A N 1
ATOM 1289 C CA . PRO A 1 136 ? -4.32387 26.87430 33.96460 1.000 17.83058 120 PRO A CA 1
ATOM 1290 C C . PRO A 1 136 ? -3.72784 26.06178 32.83196 1.000 15.37012 120 PRO A C 1
ATOM 1291 O O . PRO A 1 136 ? -2.51174 25.94105 32.69117 1.000 16.64242 120 PRO A O 1
ATOM 1302 N N . LEU A 1 137 ? -4.60393 25.51358 32.00510 1.000 14.04148 121 LEU A N 1
ATOM 1303 C CA . LEU A 1 137 ? -4.19943 24.73709 30.84216 1.000 13.58296 121 LEU A CA 1
ATOM 1304 C C . LEU A 1 137 ? -4.10945 25.66010 29.63337 1.000 13.50052 121 LEU A C 1
ATOM 1305 O O . LEU A 1 137 ? -5.05365 26.40644 29.35518 1.000 15.00749 121 LEU A O 1
ATOM 1321 N N . LEU A 1 138 ? -2.97725 25.61372 28.92323 1.000 12.75323 122 LEU A N 1
ATOM 1322 C CA . LEU A 1 138 ? -2.78473 26.30558 27.65759 1.000 12.64492 122 LEU A CA 1
ATOM 1323 C C . LEU A 1 138 ? -2.75826 25.28636 26.53282 1.000 12.26761 122 LEU A C 1
ATOM 1324 O O . LEU A 1 138 ? -1.88882 24.40203 26.50860 1.000 13.73632 122 LEU A O 1
ATOM 1340 N N . LEU A 1 139 ? -3.72247 25.40406 25.62158 1.000 11.77232 123 LEU A N 1
ATOM 1341 C CA . LEU A 1 139 ? -3.77395 24.57394 24.42339 1.000 12.05715 123 LEU A CA 1
ATOM 1342 C C . LEU A 1 139 ? -3.27031 25.37702 23.22834 1.000 12.42622 123 LEU A C 1
ATOM 1343 O O . LEU A 1 139 ? -3.72607 26.49988 22.98610 1.000 12.97337 123 LEU A O 1
ATOM 1359 N N . VAL A 1 140 ? -2.31455 24.80254 22.51372 1.000 12.29492 124 VAL A N 1
ATOM 1360 C CA . VAL A 1 140 ? -1.67718 25.42792 21.36416 1.000 12.30541 124 VAL A CA 1
ATOM 1361 C C . VAL A 1 140 ? -1.92372 24.53704 20.15908 1.000 11.78491 124 VAL A C 1
ATOM 1362 O O . VAL A 1 140 ? -1.22942 23.53180 19.96558 1.000 13.37536 124 VAL A O 1
ATOM 1375 N N . PRO A 1 141 ? -2.91305 24.85665 19.32940 1.000 11.59526 125 PRO A N 1
ATOM 1376 C CA . PRO A 1 141 ? -3.14648 24.04490 18.13408 1.000 12.15248 125 PRO A CA 1
ATOM 1377 C C . PRO A 1 141 ? -1.94501 24.09997 17.20314 1.000 11.80139 125 PRO A C 1
ATOM 1378 O O . PRO A 1 141 ? -1.39167 25.16550 16.92034 1.000 13.58851 125 PRO A O 1
ATOM 1389 N N . THR A 1 142 ? -1.53507 22.92420 16.72450 1.000 12.31021 126 THR A N 1
ATOM 1390 C CA . THR A 1 142 ? -0.47588 22.84263 15.74294 1.000 12.48368 126 THR A CA 1
ATOM 1391 C C . THR A 1 142 ? -0.55249 21.47189 15.10062 1.000 12.88012 126 THR A C 1
ATOM 1392 O O . THR A 1 142 ? -0.82129 20.47668 15.80461 1.000 12.22519 126 THR A O 1
ATOM 1403 N N . PRO A 1 143 ? -0.32963 21.35969 13.79083 1.000 12.84750 127 PRO A N 1
ATOM 1404 C CA . PRO A 1 143 ? -0.36801 20.03166 13.15688 1.000 14.56304 127 PRO A CA 1
ATOM 1405 C C . PRO A 1 143 ? 0.78224 19.15281 13.60918 1.000 14.75596 127 PRO A C 1
ATOM 1406 O O . PRO A 1 143 ? 0.78096 17.95184 13.31555 1.000 17.05376 127 PRO A O 1
ATOM 1417 N N . ALA A 1 144 ? 1.77580 19.73098 14.28823 1.000 13.76747 128 ALA A N 1
ATOM 1418 C CA . ALA A 1 144 ? 2.89991 18.98947 14.84955 1.000 14.38442 128 ALA A CA 1
ATOM 1419 C C . ALA A 1 144 ? 2.72115 18.66577 16.32891 1.000 14.90577 128 ALA A C 1
ATOM 1420 O O . ALA A 1 144 ? 3.67087 18.23202 16.97863 1.000 17.08782 128 ALA A O 1
ATOM 1427 N N . GLY A 1 145 ? 1.52408 18.85793 16.86681 1.000 14.08034 129 GLY A N 1
ATOM 1428 C CA . GLY A 1 145 ? 1.22922 18.50328 18.24189 1.000 14.79739 129 GLY A CA 1
ATOM 1429 C C . GLY A 1 145 ? 0.70756 17.08507 18.37037 1.000 14.47983 129 GLY A C 1
ATOM 1430 O O . GLY A 1 145 ? 0.30269 16.44459 17.40869 1.000 15.11149 129 GLY A O 1
ATOM 1434 N N . ALA A 1 146 ? 0.68639 16.59322 19.59850 1.000 14.68031 130 ALA A N 1
ATOM 1435 C CA . ALA A 1 146 ? 0.09808 15.28571 19.82990 1.000 14.83713 130 ALA A CA 1
ATOM 1436 C C . ALA A 1 146 ? -1.37457 15.28781 19.42425 1.000 14.17121 130 ALA A C 1
ATOM 1437 O O . ALA A 1 146 ? -2.10095 16.26232 19.68221 1.000 14.49076 130 ALA A O 1
ATOM 1444 N N . PRO A 1 147 ? -1.85043 14.22536 18.79089 1.000 14.48070 131 PRO A N 1
ATOM 1445 C CA . PRO A 1 147 ? -3.24076 14.21959 18.32234 1.000 15.01530 131 PRO A CA 1
ATOM 1446 C C . PRO A 1 147 ? -4.25798 14.41378 19.42761 1.000 13.90492 131 PRO A C 1
ATOM 1447 O O . PRO A 1 147 ? -4.15065 13.82350 20.49964 1.000 14.77505 131 PRO A O 1
ATOM 1458 N N . PHE A 1 148 ? -5.27561 15.22157 19.12809 1.000 13.45886 132 PHE A N 1
ATOM 1459 C CA . PHE A 1 148 ? -6.45071 15.32663 19.98580 1.000 12.72444 132 PHE A CA 1
ATOM 1460 C C . PHE A 1 148 ? -7.20982 14.00311 19.97730 1.000 13.52715 132 PHE A C 1
ATOM 1461 O O . PHE A 1 148 ? -7.53106 13.45913 18.91080 1.000 15.46859 132 PHE A O 1
ATOM 1478 N N . THR A 1 149 ? -7.52751 13.50162 21.16814 1.000 14.11232 133 THR A N 1
ATOM 1479 C CA . THR A 1 149 ? -8.23129 12.23775 21.32594 1.000 14.62239 133 THR A CA 1
ATOM 1480 C C . THR A 1 149 ? -9.44991 12.44743 22.21565 1.000 14.35945 133 THR A C 1
ATOM 1481 O O . THR A 1 149 ? -9.58317 13.44515 22.92843 1.000 14.01603 133 THR A O 1
ATOM 1492 N N . GLN A 1 150 ? -10.34396 11.47090 22.18703 1.000 14.74386 134 GLN A N 1
ATOM 1493 C CA . GLN A 1 150 ? -11.49891 11.52336 23.07469 1.000 14.17611 134 GLN A CA 1
ATOM 1494 C C . GLN A 1 150 ? -11.06976 11.47389 24.53589 1.000 14.26082 134 GLN A C 1
ATOM 1495 O O . GLN A 1 150 ? -11.73907 12.04711 25.40152 1.000 14.59981 134 GLN A O 1
ATOM 1509 N N A GLU A 1 151 ? -9.97141 10.78475 24.83674 0.500 14.05397 135 GLU A N 1
ATOM 1510 N N B GLU A 1 151 ? -9.96529 10.78098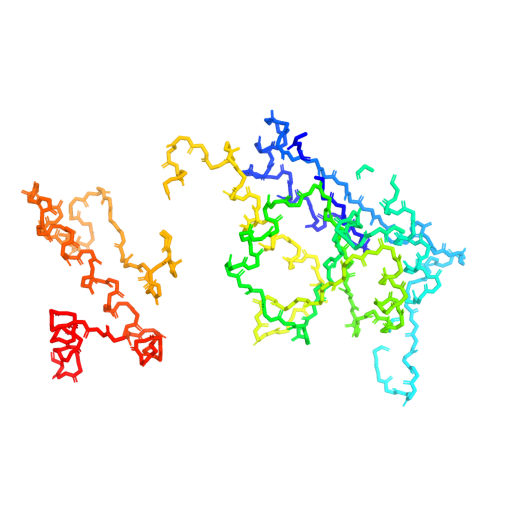 24.82369 0.500 15.43592 135 GLU A N 1
ATOM 1511 C CA A GLU A 1 151 ? -9.44437 10.80398 26.19534 0.500 14.92212 135 GLU A CA 1
ATOM 1512 C CA B GLU A 1 151 ? -9.40976 10.78049 26.17076 0.500 17.45079 135 GLU A CA 1
ATOM 1513 C C A GLU A 1 151 ? -9.03336 12.21490 26.60568 0.500 14.73517 135 GLU A C 1
ATOM 1514 C C B GLU A 1 151 ? -9.00864 12.19007 26.60378 0.500 16.00248 135 GLU A C 1
ATOM 1515 O O A GLU A 1 151 ? -9.28420 12.63292 27.74314 0.500 14.85325 135 GLU A O 1
ATOM 1516 O O B GLU A 1 151 ? -9.23126 12.57684 27.75788 0.500 15.97353 135 GLU A O 1
ATOM 1539 N N . ASP A 1 152 ? -8.38588 12.95783 25.70193 1.000 14.40575 136 ASP A N 1
ATOM 1540 C CA . ASP A 1 152 ? -8.08785 14.36034 25.98333 1.000 14.26422 136 ASP A CA 1
ATOM 1541 C C . ASP A 1 152 ? -9.37150 15.12442 26.28577 1.000 13.29521 136 ASP A C 1
ATOM 1542 O O . ASP A 1 152 ? -9.42437 15.93093 27.21973 1.000 14.23167 136 ASP A O 1
ATOM 1552 N N . ALA A 1 153 ? -10.42339 14.89006 25.48500 1.000 12.95052 137 ALA A N 1
ATOM 1553 C CA . ALA A 1 153 ? -11.66763 15.61900 25.69697 1.000 13.38387 137 ALA A CA 1
ATOM 1554 C C . ALA A 1 153 ? -12.22195 15.34711 27.08841 1.000 13.82145 137 ALA A C 1
ATOM 1555 O O . ALA A 1 153 ? -12.65558 16.26625 27.79341 1.000 14.50850 137 ALA A O 1
ATOM 1562 N N . ARG A 1 154 ? -12.18611 14.08720 27.51725 1.000 13.83146 138 ARG A N 1
ATOM 1563 C CA . ARG A 1 154 ? -12.65526 13.75369 28.86080 1.000 14.20762 138 ARG A CA 1
ATOM 1564 C C . ARG A 1 154 ? -11.80605 14.44568 29.91031 1.000 14.63021 138 ARG A C 1
ATOM 1565 O O . ARG A 1 154 ? -12.33087 15.03158 30.85354 1.000 14.72209 138 ARG A O 1
ATOM 1586 N N . ALA A 1 155 ? -10.48182 14.33849 29.79168 1.000 14.68636 139 ALA A N 1
ATOM 1587 C CA . ALA A 1 155 ? -9.60520 15.00502 30.75380 1.000 14.77132 139 ALA A CA 1
ATOM 1588 C C . ALA A 1 155 ? -9.91502 16.49924 30.83820 1.000 14.30812 139 ALA A C 1
ATOM 1589 O O . ALA A 1 155 ? -10.07008 17.06354 31.92969 1.000 15.32208 139 ALA A O 1
ATOM 1596 N N . TRP A 1 156 ? -9.99241 17.15739 29.68460 1.000 13.36100 140 TRP A N 1
ATOM 1597 C CA . TRP A 1 156 ? -10.10207 18.60995 29.67073 1.000 13.71030 140 TRP A CA 1
ATOM 1598 C C . TRP A 1 156 ? -11.48450 19.08927 30.09745 1.000 13.76377 140 TRP A C 1
ATOM 1599 O O . TRP A 1 156 ? -11.61480 20.24207 30.51065 1.000 14.67283 140 TRP A O 1
ATOM 1620 N N . SER A 1 157 ? -12.50847 18.23182 30.02981 1.000 13.37419 141 SER A N 1
ATOM 1621 C CA . SER A 1 157 ? -13.82188 18.61057 30.54318 1.000 14.69985 141 SER A CA 1
ATOM 1622 C C . SER A 1 157 ? -13.78228 18.91368 32.03506 1.000 14.95554 141 SER A C 1
ATOM 1623 O O . SER A 1 157 ? -14.71528 19.54615 32.54999 1.000 17.03126 141 SER A O 1
ATOM 1631 N N . ASN A 1 158 ? -12.71555 18.50487 32.73003 1.000 15.24232 142 ASN A N 1
ATOM 1632 C CA . ASN A 1 158 ? -12.55255 18.77655 34.15367 1.000 15.77304 142 ASN A CA 1
ATOM 1633 C C . ASN A 1 158 ? -11.83344 20.08725 34.45329 1.000 16.43303 142 ASN A C 1
ATOM 1634 O O . ASN A 1 158 ? -11.69850 20.45793 35.63087 1.000 18.95899 142 ASN A O 1
ATOM 1645 N N . GLU A 1 159 ? -11.35334 20.78437 33.43781 1.000 16.20762 143 GLU A N 1
ATOM 1646 C CA . GLU A 1 159 ? -10.58575 21.99704 33.67386 1.000 15.54136 143 GLU A CA 1
ATOM 1647 C C . GLU A 1 159 ? -11.48833 23.16046 34.07186 1.000 17.25840 143 GLU A C 1
ATOM 1648 O O . GLU A 1 159 ? -12.60120 23.32436 33.55626 1.000 19.43126 143 GLU A O 1
ATOM 1660 N N . GLU A 1 160 ? -10.98258 24.00545 34.96527 1.000 16.95050 144 GLU A N 1
ATOM 1661 C CA . GLU A 1 160 ? -11.66944 25.24528 35.28709 1.000 18.47283 144 GLU A CA 1
ATOM 1662 C C . GLU A 1 160 ? -11.35454 26.36369 34.30321 1.000 16.79638 144 GLU A C 1
ATOM 1663 O O . GLU A 1 160 ? -12.18145 27.26331 34.11884 1.000 18.18544 144 GLU A O 1
ATOM 1675 N N . HIS A 1 161 ? -10.16250 26.35322 33.70837 1.000 15.78869 145 HIS A N 1
ATOM 1676 C CA . HIS A 1 161 ? -9.69224 27.44812 32.86488 1.000 15.61385 145 HIS A CA 1
ATOM 1677 C C . HIS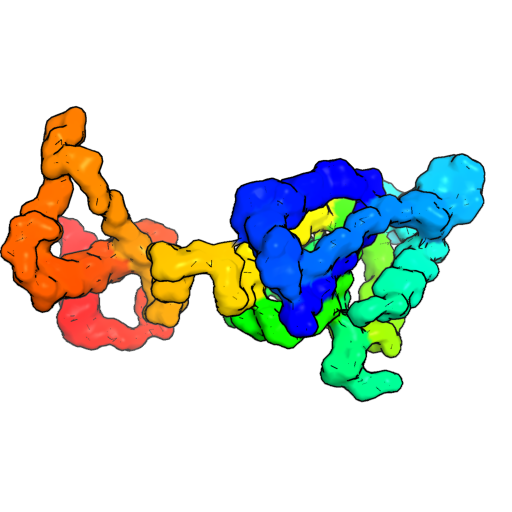 A 1 161 ? -8.80301 26.87943 31.77664 1.000 14.40190 145 HIS A C 1
ATOM 1678 O O . HIS A 1 161 ? -7.73031 26.32605 32.07781 1.000 16.46631 145 HIS A O 1
ATOM 1693 N N . ILE A 1 162 ? -9.24633 27.03641 30.53189 1.000 14.31860 146 ILE A N 1
ATOM 1694 C CA . ILE A 1 162 ? -8.47458 26.68037 29.35262 1.000 12.82494 146 ILE A CA 1
ATOM 1695 C C . ILE A 1 162 ? -8.22952 27.94458 28.54050 1.000 13.68111 146 ILE A C 1
ATOM 1696 O O . ILE A 1 162 ? -9.17224 28.67378 28.21510 1.000 14.34077 146 ILE A O 1
ATOM 1712 N N . VAL A 1 163 ? -6.96592 28.19648 28.21944 1.000 12.84914 147 VAL A N 1
ATOM 1713 C CA . VAL A 1 163 ? -6.54069 29.27477 27.33533 1.000 12.88793 147 VAL A CA 1
ATOM 1714 C C . VAL A 1 163 ? -6.06840 28.63701 26.03929 1.000 11.81244 147 VAL A C 1
ATOM 1715 O O . VAL A 1 163 ? -5.39190 27.59952 26.06009 1.000 12.86079 147 VAL A O 1
ATOM 1728 N N . PHE A 1 164 ? -6.42863 29.25094 24.92336 1.000 12.28517 148 PHE A N 1
ATOM 1729 C CA . PHE A 1 164 ? -6.00988 28.82380 23.59555 1.000 12.21874 148 PHE A CA 1
ATOM 1730 C C . PHE A 1 164 ? -5.16796 29.90044 22.92638 1.000 12.81388 148 PHE A C 1
ATOM 1731 O O . PHE A 1 164 ? -5.58779 31.05407 22.86174 1.000 14.05811 148 PHE A O 1
ATOM 1748 N N . ALA A 1 165 ? -4.00462 29.51809 22.40443 1.000 13.10635 149 ALA A N 1
ATOM 1749 C CA . ALA A 1 165 ? -3.13308 30.40846 21.63842 1.000 13.85503 149 ALA A CA 1
ATOM 1750 C C . ALA A 1 165 ? -3.24555 30.02544 20.16950 1.000 13.04951 149 ALA A C 1
ATOM 1751 O O . ALA A 1 165 ? -2.75644 28.97006 19.76970 1.000 14.83148 149 ALA A O 1
ATOM 1758 N N . CYS A 1 166 ? -3.89614 30.86976 19.36651 1.000 13.29984 150 CYS A N 1
ATOM 1759 C CA . CYS A 1 166 ? -4.18395 30.55115 17.97145 1.000 13.26432 150 CYS A CA 1
ATOM 1760 C C . CYS A 1 166 ? -3.08728 31.01869 17.03070 1.000 13.43403 150 CYS A C 1
ATOM 1761 O O . CYS A 1 166 ? -2.86758 32.21913 16.87335 1.000 15.05804 150 CYS A O 1
ATOM 1769 N N . GLY A 1 167 ? -2.43602 30.06927 16.35184 1.000 14.16896 151 GLY A N 1
ATOM 1770 C CA . GLY A 1 167 ? -1.42767 30.41902 15.38338 1.000 14.80473 151 GLY A CA 1
ATOM 1771 C C . GLY A 1 167 ? -1.99684 30.70809 14.00433 1.000 14.95168 151 GLY A C 1
ATOM 1772 O O . GLY A 1 167 ? -3.09457 30.26715 13.64786 1.000 14.99340 151 GLY A O 1
ATOM 1776 N N . ARG A 1 168 ? -1.21855 31.46388 13.24394 1.000 15.09395 152 ARG A N 1
ATOM 1777 C CA . ARG A 1 168 ? -1.41632 31.72814 11.83169 1.000 15.16033 152 ARG A CA 1
ATOM 1778 C C . ARG A 1 168 ? -0.02363 31.69817 11.19944 1.000 14.87458 152 ARG A C 1
ATOM 1779 O O . ARG A 1 168 ? 0.99268 31.68774 11.90815 1.000 16.45206 152 ARG A O 1
ATOM 1800 N N . TYR A 1 169 ? 0.01588 31.68705 9.86427 1.000 16.93028 153 TYR A N 1
ATOM 1801 C CA . TYR A 1 169 ? 1.27253 31.79092 9.12471 1.000 16.96411 153 TYR A CA 1
ATOM 1802 C C . TYR A 1 169 ? 2.08771 30.52544 9.40261 1.000 17.40675 153 TYR A C 1
ATOM 1803 O O . TYR A 1 169 ? 1.57042 29.41653 9.25773 1.000 18.44298 153 TYR A O 1
ATOM 1821 N N . GLU A 1 170 ? 3.36540 30.66444 9.75895 1.000 17.21137 154 GLU A N 1
ATOM 1822 C CA . GLU A 1 170 ? 4.16607 29.47901 10.06700 1.000 18.64772 154 GLU A CA 1
ATOM 1823 C C . GLU A 1 170 ? 3.94277 28.98136 11.48490 1.000 19.54280 154 GLU A C 1
ATOM 1824 O O . GLU A 1 170 ? 4.42708 27.90340 11.84999 1.000 24.03379 154 GLU A O 1
ATOM 1836 N N . GLY A 1 171 ? 3.21043 29.74529 12.28815 1.000 17.02806 155 GLY A N 1
ATOM 1837 C CA . GLY A 1 171 ? 2.96566 29.39709 13.66689 1.000 16.70658 155 GLY A CA 1
ATOM 1838 C C . GLY A 1 171 ? 3.58282 30.39211 14.62156 1.000 15.29158 155 GLY A C 1
ATOM 1839 O O . GLY A 1 171 ? 3.94493 31.51120 14.24122 1.000 17.24973 155 GLY A O 1
ATOM 1843 N N . ILE A 1 172 ? 3.72996 29.97310 15.85946 1.000 16.15061 156 ILE A N 1
ATOM 1844 C CA . ILE A 1 172 ? 4.19370 30.81819 16.94822 1.000 14.87362 156 ILE A CA 1
ATOM 1845 C C . ILE A 1 172 ? 5.63385 30.45417 17.27965 1.000 14.71935 156 ILE A C 1
ATOM 1846 O O . ILE A 1 172 ? 5.98703 29.27425 17.34877 1.000 15.94147 156 ILE A O 1
ATOM 1862 N N . ASP A 1 173 ? 6.47240 31.46411 17.49192 1.000 14.01615 157 ASP A N 1
ATOM 1863 C CA . ASP A 1 173 ? 7.85302 31.22405 17.92163 1.000 14.80346 157 ASP A CA 1
ATOM 1864 C C . ASP A 1 173 ? 7.85594 30.23135 19.07857 1.000 13.72449 157 ASP A C 1
ATOM 1865 O O . ASP A 1 173 ? 7.15969 30.41787 20.07997 1.000 14.12894 157 ASP A O 1
ATOM 1874 N N . GLN A 1 174 ? 8.66171 29.17683 18.94484 1.000 14.29701 158 GLN A N 1
ATOM 1875 C CA . GLN A 1 174 ? 8.58585 28.06448 19.89198 1.000 13.95391 158 GLN A CA 1
ATOM 1876 C C . GLN A 1 174 ? 8.94057 28.48255 21.31072 1.000 13.95192 158 GLN A C 1
ATOM 1877 O O . GLN A 1 174 ? 8.50342 27.84522 22.27681 1.000 14.67563 158 GLN A O 1
ATOM 1891 N N . ARG A 1 175 ? 9.74977 29.52755 21.46510 1.000 13.87087 159 ARG A N 1
ATOM 1892 C CA . ARG A 1 175 ? 10.10608 29.95505 22.81370 1.000 14.53184 159 ARG A CA 1
ATOM 1893 C C . ARG A 1 175 ? 8.89348 30.42260 23.60774 1.000 14.87336 159 ARG A C 1
ATOM 1894 O O . ARG A 1 175 ? 8.90082 30.34772 24.83869 1.000 15.84470 159 ARG A O 1
ATOM 1915 N N . VAL A 1 176 ? 7.83822 30.88663 22.92633 1.000 14.40849 160 VAL A N 1
ATOM 1916 C CA . VAL A 1 176 ? 6.61691 31.26824 23.62037 1.000 15.06495 160 VAL A CA 1
ATOM 1917 C C . VAL A 1 176 ? 6.06022 30.07503 24.36695 1.000 15.02022 160 VAL A C 1
ATOM 1918 O O . VAL A 1 176 ? 5.61443 30.19477 25.51696 1.000 15.30656 160 VAL A O 1
ATOM 1931 N N . ILE A 1 177 ? 6.03279 28.92058 23.68876 1.000 15.62412 161 ILE A N 1
ATOM 1932 C CA . ILE A 1 177 ? 5.49609 27.68294 24.24156 1.000 15.98279 161 ILE A CA 1
ATOM 1933 C C . ILE A 1 177 ? 6.33249 27.23356 25.42486 1.000 15.79781 161 ILE A C 1
ATOM 1934 O O . ILE A 1 177 ? 5.79183 26.84839 26.46093 1.000 16.53454 161 ILE A O 1
ATOM 1950 N N . GLU A 1 178 ? 7.66365 27.29945 25.30266 1.000 16.25146 162 GLU A N 1
ATOM 1951 C CA . GLU A 1 178 ? 8.50332 26.87093 26.41317 1.000 18.02873 162 GLU A CA 1
ATOM 1952 C C . GLU A 1 178 ? 8.37468 27.81525 27.60076 1.000 16.83662 162 GLU A C 1
ATOM 1953 O O . GLU A 1 178 ? 8.21826 27.37329 28.74411 1.000 18.18057 162 GLU A O 1
ATOM 1965 N N . ASP A 1 179 ? 8.45019 29.12508 27.34761 1.000 15.97482 163 ASP A N 1
ATOM 1966 C CA . ASP A 1 179 ? 8.31473 30.09473 28.42724 1.000 16.08054 163 ASP A CA 1
ATOM 1967 C C . ASP A 1 179 ? 6.95248 29.99801 29.10831 1.000 15.63919 163 ASP A C 1
ATOM 1968 O O . ASP A 1 179 ? 6.84886 30.22219 30.32561 1.000 16.43132 163 ASP A O 1
ATOM 1977 N N . ALA A 1 180 ? 5.90062 29.66642 28.34982 1.000 14.86971 164 ALA A N 1
ATOM 1978 C CA . ALA A 1 180 ? 4.56098 29.58874 28.91506 1.000 14.80552 164 ALA A CA 1
ATOM 1979 C C . ALA A 1 180 ? 4.45880 28.52268 29.99016 1.000 15.16056 164 ALA A C 1
ATOM 1980 O O . ALA A 1 180 ? 3.56167 28.59497 30.83389 1.000 15.39394 164 ALA A O 1
ATOM 1987 N N . LYS A 1 181 ? 5.35825 27.53477 29.98522 1.000 15.60512 165 LYS A N 1
ATOM 1988 C CA . LYS A 1 181 ? 5.32227 26.47683 30.98663 1.000 16.97305 165 LYS A CA 1
ATOM 1989 C C . LYS A 1 181 ? 5.53627 27.00524 32.39923 1.000 16.54391 165 LYS A C 1
ATOM 1990 O O . LYS A 1 181 ? 5.15186 26.33859 33.36439 1.000 18.73354 165 LYS A O 1
ATOM 2009 N N . LYS A 1 182 ? 6.11320 28.19345 32.54557 1.000 16.84354 166 LYS A N 1
ATOM 2010 C CA . LYS A 1 182 ? 6.24584 28.77002 33.87885 1.000 18.86294 166 LYS A CA 1
ATOM 2011 C C . LYS A 1 182 ? 4.89086 29.11681 34.47729 1.000 18.82195 166 LYS A C 1
ATOM 2012 O O . LYS A 1 182 ? 4.74750 29.13920 35.70525 1.000 21.13711 166 LYS A O 1
ATOM 2031 N N . THR A 1 183 ? 3.89917 29.38988 33.63330 1.000 16.74725 167 THR A N 1
ATOM 2032 C CA . THR A 1 183 ? 2.59581 29.88489 34.04728 1.000 18.14550 167 THR A CA 1
ATOM 2033 C C . THR A 1 183 ? 1.47273 28.89617 33.81507 1.000 17.19730 167 THR A C 1
ATOM 2034 O O . THR A 1 183 ? 0.46509 28.93377 34.52630 1.000 18.44548 167 THR A O 1
ATOM 2045 N N . TYR A 1 184 ? 1.61838 28.04202 32.81871 1.000 15.69127 168 TYR A N 1
ATOM 2046 C CA . TYR A 1 184 ? 0.56264 27.15391 32.37549 1.000 15.39490 168 TYR A CA 1
ATOM 2047 C C . TYR A 1 184 ? 1.07032 25.71729 32.33655 1.000 16.29699 168 TYR A C 1
ATOM 2048 O O . TYR A 1 184 ? 2.26119 25.46868 32.15869 1.000 15.98737 168 TYR A O 1
ATOM 2066 N N . ARG A 1 185 ? 0.13001 24.76118 32.42139 1.000 15.69391 169 ARG A N 1
ATOM 2067 C CA . ARG A 1 185 ? 0.35784 23.43022 31.86000 1.000 14.79743 169 ARG A CA 1
ATOM 2068 C C . ARG A 1 185 ? 0.13346 23.54057 30.35958 1.000 13.71766 169 ARG A C 1
ATOM 2069 O O . ARG A 1 185 ? -0.93616 23.98670 29.94685 1.000 15.26606 169 ARG A O 1
ATOM 2090 N N . VAL A 1 186 ? 1.13208 23.20038 29.54272 1.000 14.61926 170 VAL A N 1
ATOM 2091 C CA . VAL A 1 186 ? 1.10663 23.49258 28.11100 1.000 13.76425 170 VAL A CA 1
ATOM 2092 C C . VAL A 1 186 ? 0.94911 22.19991 27.32523 1.000 13.99503 170 VAL A C 1
ATOM 2093 O O . VAL A 1 186 ? 1.67736 21.23173 27.56509 1.000 16.17897 170 VAL A O 1
ATOM 2106 N N . ARG A 1 187 ? 0.02306 22.20071 26.36683 1.000 13.28591 171 ARG A N 1
ATOM 2107 C CA . ARG A 1 187 ? -0.16139 21.08910 25.44517 1.000 13.11032 171 ARG A CA 1
ATOM 2108 C C . ARG A 1 187 ? -0.26310 21.62790 24.02410 1.000 11.96863 171 ARG A C 1
ATOM 2109 O O . ARG A 1 187 ? -1.14478 22.43128 23.71480 1.000 13.99108 171 ARG A O 1
ATOM 2130 N N . GLU A 1 188 ? 0.61242 21.16231 23.15629 1.000 12.96277 172 GLU A N 1
ATOM 2131 C CA . GLU A 1 188 ? 0.48657 21.34118 21.71471 1.000 12.26862 172 GLU A CA 1
ATOM 2132 C C . GLU A 1 188 ? -0.38763 20.22093 21.17540 1.000 12.21511 172 GLU A C 1
ATOM 2133 O O . GLU A 1 188 ? -0.20750 19.05997 21.55079 1.000 13.24345 172 GLU A O 1
ATOM 2145 N N . VAL A 1 189 ? -1.37352 20.57070 20.34588 1.000 11.74204 173 VAL A N 1
ATOM 2146 C CA . VAL A 1 189 ? -2.41144 19.61176 19.98089 1.000 11.70406 173 VAL A CA 1
ATOM 2147 C C . VAL A 1 189 ? -2.77931 19.75686 18.50890 1.000 11.94819 173 VAL A C 1
ATOM 2148 O O . VAL A 1 189 ? -3.09911 20.85711 18.04260 1.000 12.57029 173 VAL A O 1
ATOM 2161 N N . SER A 1 190 ? -2.74910 18.64277 17.79160 1.000 12.57045 174 SER A N 1
ATOM 2162 C CA . SER A 1 190 ? -3.21878 18.59091 16.42075 1.000 12.34488 174 SER A CA 1
ATOM 2163 C C . SER A 1 190 ? -4.61594 17.98419 16.37662 1.000 11.79438 174 SER A C 1
ATOM 2164 O O . SER A 1 190 ? -4.87917 16.97167 17.03133 1.000 14.09401 174 SER A O 1
ATOM 2172 N N . ILE A 1 191 ? -5.50593 18.56549 15.56726 1.000 11.78055 175 ILE A N 1
ATOM 2173 C CA . ILE A 1 191 ? -6.82889 17.95304 15.40798 1.000 11.94658 175 ILE A CA 1
ATOM 2174 C C . ILE A 1 191 ? -6.86720 16.87000 14.32934 1.000 12.44014 175 ILE A C 1
ATOM 2175 O O . ILE A 1 191 ? -7.88614 16.17074 14.20185 1.000 13.72220 175 ILE A O 1
ATOM 2191 N N . GLY A 1 192 ? -5.78851 16.68853 13.57541 1.000 12.69141 176 GLY A N 1
ATOM 2192 C CA . GLY A 1 192 ? -5.73934 15.64007 12.57260 1.000 13.01884 176 GLY A CA 1
ATOM 2193 C C . GLY A 1 192 ? -4.59064 15.85800 11.62369 1.000 13.15355 176 GLY A C 1
ATOM 2194 O O . GLY A 1 192 ? -3.93453 16.90878 11.63491 1.000 13.81570 176 GLY A O 1
ATOM 2198 N N . ASP A 1 193 ? -4.37967 14.86068 10.76306 1.000 14.28392 177 ASP A N 1
ATOM 2199 C CA . ASP A 1 193 ? -3.21251 14.84467 9.87333 1.000 14.94822 177 ASP A CA 1
ATOM 2200 C C . ASP A 1 193 ? -3.54788 15.55929 8.56077 1.000 14.91799 177 ASP A C 1
ATOM 2201 O O . ASP A 1 193 ? -3.60050 14.98656 7.47028 1.000 16.48847 177 ASP A O 1
ATOM 2210 N N . TYR A 1 194 ? -3.76505 16.85806 8.68984 1.000 13.83375 178 TYR A N 1
ATOM 2211 C CA . TYR A 1 194 ? -4.10406 17.72114 7.56770 1.000 12.47149 178 TYR A CA 1
ATOM 2212 C C . TYR A 1 194 ? -3.73491 19.12864 8.00938 1.000 13.56826 178 TYR A C 1
ATOM 2213 O O . TYR A 1 194 ? -3.51685 19.38100 9.19972 1.000 15.01438 178 TYR A O 1
ATOM 2231 N N . VAL A 1 195 ? -3.59830 20.02681 7.04138 1.000 13.77567 179 VAL A N 1
ATOM 2232 C CA . VAL A 1 195 ? -3.05414 21.35116 7.30438 1.000 12.86233 179 VAL A CA 1
ATOM 2233 C C . VAL A 1 195 ? -4.14374 22.40620 7.16176 1.000 12.83209 179 VAL A C 1
ATOM 2234 O O . VAL A 1 195 ? -4.73923 22.56120 6.09230 1.000 14.07986 179 VAL A O 1
ATOM 2247 N N . LEU A 1 196 ? -4.38844 23.12722 8.25111 1.000 12.55782 180 LEU A N 1
ATOM 2248 C CA . LEU A 1 196 ? -5.35108 24.20599 8.30507 1.000 12.34099 180 LEU A CA 1
ATOM 2249 C C . LEU A 1 196 ? -4.66476 25.54637 8.07181 1.000 13.01283 180 LEU A C 1
ATOM 2250 O O . LEU A 1 196 ? -3.43890 25.63645 7.97519 1.000 14.07618 180 LEU A O 1
ATOM 2266 N N . ILE A 1 197 ? -5.47129 26.60807 8.02710 1.000 13.01649 181 ILE A N 1
ATOM 2267 C CA . ILE A 1 197 ? -4.95114 27.96711 7.85410 1.000 13.24540 181 ILE A CA 1
ATOM 2268 C C . ILE A 1 197 ? -4.58398 28.60249 9.19415 1.000 13.65748 181 ILE A C 1
ATOM 2269 O O . ILE A 1 197 ? -3.60176 29.35038 9.30740 1.000 14.43870 181 ILE A O 1
ATOM 2285 N N . GLY A 1 198 ? -5.38442 28.34356 10.21771 1.000 13.48711 182 GLY A N 1
ATOM 2286 C CA . GLY A 1 198 ? -5.15435 28.94359 11.51315 1.000 13.04289 182 GLY A CA 1
ATOM 2287 C C . GLY A 1 198 ? -5.65530 28.04560 12.62063 1.000 12.38619 182 GLY A C 1
ATOM 2288 O O . GLY A 1 198 ? -6.40611 27.09407 12.39094 1.000 13.54296 182 GLY A O 1
ATOM 2292 N N . GLY A 1 199 ? -5.24880 28.37723 13.83309 1.000 12.18800 183 GLY A N 1
ATOM 2293 C CA . GLY A 1 199 ? -5.68627 27.62790 14.99778 1.000 13.15037 183 GLY A CA 1
ATOM 2294 C C . GLY A 1 199 ? -7.10012 27.88966 15.47068 1.000 12.54701 183 GLY A C 1
ATOM 2295 O O . GLY A 1 199 ? -7.62509 27.08741 16.25151 1.000 12.88351 183 GLY A O 1
ATOM 2299 N N . GLU A 1 200 ? -7.74007 28.96477 15.00096 1.000 12.03429 184 GLU A N 1
ATOM 2300 C CA . GLU A 1 200 ? -9.08128 29.30705 15.47819 1.000 11.88515 184 GLU A CA 1
ATOM 2301 C C . GLU A 1 200 ? -10.08926 28.17462 15.27083 1.000 11.55644 184 GLU A C 1
ATOM 2302 O O . GLU A 1 200 ? -10.87297 27.86073 16.17576 1.000 12.24051 184 GLU A O 1
ATOM 2314 N N . VAL A 1 201 ? -10.09851 27.56891 14.08302 1.000 11.97977 185 VAL A N 1
ATOM 2315 C CA . VAL A 1 201 ? -11.06428 26.50037 13.83873 1.000 11.68861 185 VAL A CA 1
ATOM 2316 C C . VAL A 1 201 ? -10.78510 25.30774 14.73939 1.000 11.95049 185 VAL A C 1
ATOM 2317 O O . VAL A 1 201 ? -11.71426 24.61139 15.16099 1.000 12.44553 185 VAL A O 1
ATOM 2330 N N . ALA A 1 202 ? -9.51758 25.05949 15.05899 1.000 12.10017 186 ALA A N 1
ATOM 2331 C CA . ALA A 1 202 ? -9.20008 23.97089 15.97527 1.000 12.57028 186 ALA A CA 1
ATOM 2332 C C . ALA A 1 202 ? -9.71397 24.25592 17.37955 1.000 12.95712 186 ALA A C 1
ATOM 2333 O O . ALA A 1 202 ? -10.10776 23.32161 18.08188 1.000 12.88554 186 ALA A O 1
ATOM 2340 N N . VAL A 1 203 ? -9.75387 25.53465 17.79101 1.000 12.81494 187 VAL A N 1
ATOM 2341 C CA . VAL A 1 203 ? -10.39189 25.89347 19.05547 1.000 12.75426 187 VAL A CA 1
ATOM 2342 C C . VAL A 1 203 ? -11.86458 25.50227 19.03231 1.000 12.44425 187 VAL A C 1
ATOM 2343 O O . VAL A 1 203 ? -12.38704 24.92378 19.98729 1.000 13.00638 187 VAL A O 1
ATOM 2356 N N . LEU A 1 204 ? -12.55928 25.82051 17.94020 1.000 12.06291 188 LEU A N 1
ATOM 2357 C CA . LEU A 1 204 ? -13.97042 25.45964 17.86141 1.000 11.86637 188 LEU A CA 1
ATOM 2358 C C . LEU A 1 204 ? -14.17157 23.94750 17.96927 1.000 11.83101 188 LEU A C 1
ATOM 2359 O O . LEU A 1 204 ? -15.11092 23.48583 18.62993 1.000 13.04021 188 LEU A O 1
ATOM 2375 N N . VAL A 1 205 ? -13.29277 23.16544 17.32415 1.000 11.44512 189 VAL A N 1
ATOM 2376 C CA . VAL A 1 205 ? -13.36866 21.70926 17.38271 1.000 12.01279 189 VAL A CA 1
ATOM 2377 C C . VAL A 1 205 ? -13.19274 21.22289 18.80885 1.000 11.50247 189 VAL A C 1
ATOM 2378 O O . VAL A 1 205 ? -14.00071 20.43962 19.33021 1.000 12.40434 189 VAL A O 1
ATOM 2391 N N . ILE A 1 206 ? -12.11806 21.65511 19.45616 1.000 12.05803 190 ILE A N 1
ATOM 2392 C CA . ILE A 1 206 ? -11.81380 21.18617 20.80526 1.000 11.87797 190 ILE A CA 1
ATOM 2393 C C . ILE A 1 206 ? -12.89816 21.63126 21.77869 1.000 12.57524 190 ILE A C 1
ATOM 2394 O O . ILE A 1 206 ? -13.34129 20.86212 22.64435 1.000 12.64106 190 ILE A O 1
ATOM 2410 N N . ALA A 1 207 ? -13.36644 22.86776 21.62701 1.000 12.66415 191 ALA A N 1
ATOM 2411 C CA . ALA A 1 207 ? -14.41896 23.36647 22.50162 1.000 13.43363 191 ALA A CA 1
ATOM 2412 C C . ALA A 1 207 ? -15.68409 22.52688 22.39950 1.000 12.92930 191 ALA A C 1
ATOM 2413 O O . ALA A 1 207 ? -16.30252 22.21917 23.42405 1.000 13.48847 191 ALA A O 1
ATOM 2420 N N . GLU A 1 208 ? -16.09411 22.16148 21.18431 1.000 13.16262 192 GLU A N 1
ATOM 2421 C CA . GLU A 1 208 ? -17.28363 21.32256 21.06139 1.000 13.30576 192 GLU A CA 1
ATOM 2422 C C . GLU A 1 208 ? -17.09322 20.00122 21.79404 1.000 12.32408 192 GLU A C 1
ATOM 2423 O O . GLU A 1 208 ? -17.97684 19.55689 22.53935 1.000 13.42846 192 GLU A O 1
ATOM 2435 N N . ALA A 1 209 ? -15.96038 19.34060 21.56280 1.000 12.58852 193 ALA A N 1
ATOM 2436 C CA . ALA A 1 209 ? -15.73325 18.01032 22.10924 1.000 12.77571 193 ALA A CA 1
ATOM 2437 C C . ALA A 1 209 ? -15.60532 18.02738 23.62275 1.000 13.25770 193 ALA A C 1
ATOM 2438 O O . ALA A 1 209 ? -16.00917 17.07095 24.29158 1.000 13.88359 193 ALA A O 1
ATOM 2445 N N . VAL A 1 210 ? -15.04522 19.09869 24.17849 1.000 13.41995 194 VAL A N 1
ATOM 2446 C CA . VAL A 1 210 ? -14.88109 19.22696 25.62482 1.000 13.08202 194 VAL A CA 1
ATOM 2447 C C . VAL A 1 210 ? -16.17573 19.66765 26.29331 1.000 14.23468 194 VAL A C 1
ATOM 2448 O O . VAL A 1 210 ? -16.60801 19.06440 27.28056 1.000 14.46639 194 VAL A O 1
ATOM 2461 N N . VAL A 1 211 ? -16.79027 20.74268 25.79778 1.000 14.27390 195 VAL A N 1
ATOM 2462 C CA . VAL A 1 211 ? -17.93315 21.31439 26.50744 1.000 14.86684 195 VAL A CA 1
ATOM 2463 C C . VAL A 1 211 ? -19.12136 20.36742 26.49172 1.000 14.23066 195 VAL A C 1
ATOM 2464 O O . VAL A 1 211 ? -19.91361 20.35556 27.44035 1.000 15.98586 195 VAL A O 1
ATOM 2477 N N . ARG A 1 212 ? -19.27498 19.56628 25.44241 1.000 14.30128 196 ARG A N 1
ATOM 2478 C CA . ARG A 1 212 ? -20.39953 18.63805 25.42625 1.000 15.42940 196 ARG A CA 1
ATOM 2479 C C . ARG A 1 212 ? -20.30873 17.57929 26.52009 1.000 15.57776 196 ARG A C 1
ATOM 2480 O O . ARG A 1 212 ? -21.30813 16.89805 26.77636 1.000 17.87535 196 ARG A O 1
ATOM 2501 N N . LEU A 1 213 ? -19.16287 17.42660 27.16632 1.000 15.14611 197 LEU A N 1
ATOM 2502 C CA . LEU A 1 213 ? -18.98804 16.49118 28.27076 1.000 15.35161 197 LEU A CA 1
ATOM 2503 C C . LEU A 1 213 ? -19.25248 17.12301 29.63253 1.000 17.15722 197 LEU A C 1
ATOM 2504 O O . LEU A 1 213 ? -19.15934 16.42794 30.65418 1.000 20.72152 197 LEU A O 1
ATOM 2520 N N . ILE A 1 214 ? -19.58798 18.40813 29.67507 1.000 17.46463 198 ILE A N 1
ATOM 2521 C CA . ILE A 1 214 ? -19.97026 19.04933 30.93561 1.000 18.83144 198 ILE A CA 1
ATOM 2522 C C . ILE A 1 214 ? -21.42322 18.69826 31.22979 1.000 20.61213 198 ILE A C 1
ATOM 2523 O O . ILE A 1 214 ? -22.29621 18.94797 30.37888 1.000 20.46456 198 ILE A O 1
ATOM 2539 N N . PRO A 1 215 ? -21.73436 18.16782 32.40985 1.000 23.32484 199 PRO A N 1
ATOM 2540 C CA . PRO A 1 215 ? -23.12962 17.82151 32.70551 1.000 25.05441 199 PRO A CA 1
ATOM 2541 C C . PRO A 1 215 ? -24.04639 19.03100 32.56973 1.000 24.65329 199 PRO A C 1
ATOM 2542 O O . PRO A 1 215 ? -23.74236 20.12222 33.05375 1.000 24.83134 199 PRO A O 1
ATOM 2553 N N . GLY A 1 216 ? -25.17433 18.82664 31.88630 1.000 25.89097 200 GLY A N 1
ATOM 2554 C CA . GLY A 1 216 ? -26.14386 19.86260 31.62956 1.000 26.78138 200 GLY A CA 1
ATOM 2555 C C . GLY A 1 216 ? -26.10241 20.44960 30.23014 1.000 27.53197 200 GLY A C 1
ATOM 2556 O O . GLY A 1 216 ? -27.06533 21.12123 29.82602 1.000 29.64011 200 GLY A O 1
ATOM 2560 N N . VAL A 1 217 ? -25.01402 20.23124 29.48409 1.000 25.98597 201 VAL A N 1
ATOM 2561 C CA . VAL A 1 217 ? -24.85615 20.89468 28.19219 1.000 26.87810 201 VAL A CA 1
ATOM 2562 C C . VAL A 1 217 ? -25.65490 20.19328 27.10113 1.000 29.48375 201 VAL A C 1
ATOM 2563 O O . VAL A 1 217 ? -26.39135 20.83856 26.34363 1.000 30.40152 201 VAL A O 1
ATOM 2576 N N . LEU A 1 218 ? -25.53033 18.86661 26.99949 1.000 32.06952 202 LEU A N 1
ATOM 2577 C CA . LEU A 1 218 ? -26.26576 18.13949 25.96601 1.000 38.04297 202 LEU A CA 1
ATOM 2578 C C . LEU A 1 218 ? -27.76087 18.09411 26.24753 1.000 46.11676 202 LEU A C 1
ATOM 2579 O O . LEU A 1 218 ? -28.55977 18.00331 25.30797 1.000 48.26453 202 LEU A O 1
ATOM 2595 N N . GLY A 1 219 ? -28.15929 18.14171 27.51280 1.000 51.03166 203 GLY A N 1
ATOM 2596 C CA . GLY A 1 219 ? -29.56276 18.12506 27.85992 1.000 58.09476 203 GLY A CA 1
ATOM 2597 C C . GLY A 1 219 ? -30.13609 16.72010 27.90553 1.000 64.19435 203 GLY A C 1
ATOM 2598 O O . GLY A 1 219 ? -29.55415 15.74794 27.42209 1.000 64.88270 203 GLY A O 1
ATOM 2602 N N . ASN A 1 220 ? -31.33651 16.62981 28.48157 1.000 69.02952 204 ASN A N 1
ATOM 2603 C CA . ASN A 1 220 ? -31.92330 15.33505 28.81217 1.000 73.49529 204 ASN A CA 1
ATOM 2604 C C . ASN A 1 220 ? -31.97005 14.37136 27.62910 1.000 74.92744 204 ASN A C 1
ATOM 2605 O O . ASN A 1 220 ? -31.96222 13.15108 27.83193 1.000 74.77194 204 ASN A O 1
ATOM 2616 N N . THR A 1 221 ? -31.98674 14.88272 26.39456 1.000 75.87317 205 THR A N 1
ATOM 2617 C CA . THR A 1 221 ? -32.26092 14.03778 25.23571 1.000 76.18158 205 THR A CA 1
ATOM 2618 C C . THR A 1 221 ? -31.01586 13.47428 24.55858 1.000 74.79169 205 THR A C 1
ATOM 2619 O O . THR A 1 221 ? -31.11708 12.44705 23.87722 1.000 74.63946 205 THR A O 1
ATOM 2630 N N . GLN A 1 222 ? -29.85421 14.11084 24.70605 1.000 73.61582 206 GLN A N 1
ATOM 2631 C CA . GLN A 1 222 ? -28.64690 13.66214 24.01791 1.000 72.66143 206 GLN A CA 1
ATOM 2632 C C . GLN A 1 222 ? -27.48947 13.37625 24.96846 1.000 73.13899 206 GLN A C 1
ATOM 2633 O O . GLN A 1 222 ? -26.36765 13.13244 24.50712 1.000 72.16550 206 GLN A O 1
ATOM 2647 N N . SER A 1 223 ? -27.74199 13.35359 26.27858 1.000 74.66323 207 SER A N 1
ATOM 2648 C CA . SER A 1 223 ? -26.69246 13.19372 27.27763 1.000 76.12319 207 SER A CA 1
ATOM 2649 C C . SER A 1 223 ? -26.25850 11.74586 27.47880 1.000 74.64451 207 SER A C 1
ATOM 2650 O O . SER A 1 223 ? -25.28701 11.50672 28.20626 1.000 75.36066 207 SER A O 1
ATOM 2658 N N . HIS A 1 224 ? -26.93436 10.78570 26.85524 1.000 72.36486 208 HIS A N 1
ATOM 2659 C CA . HIS A 1 224 ? -26.59950 9.37266 27.01357 1.000 70.19958 208 HIS A CA 1
ATOM 2660 C C . HIS A 1 224 ? -25.15331 9.05091 26.63254 1.000 68.35019 208 HIS A C 1
ATOM 2661 O O . HIS A 1 224 ? -24.72813 9.25144 25.49411 1.000 67.28953 208 HIS A O 1
ATOM 2675 N N A ASP A 1 227 ? -21.51339 6.24525 22.15368 0.500 31.21909 211 ASP A N 1
ATOM 2676 N N B ASP A 1 227 ? -21.82002 6.91465 21.85288 0.500 29.57099 211 ASP A N 1
ATOM 2677 C CA A ASP A 1 227 ? -21.07003 7.08409 21.04210 0.500 33.11134 211 ASP A CA 1
ATOM 2678 C CA B ASP A 1 227 ? -20.75376 7.59096 21.12271 0.500 32.75027 211 ASP A CA 1
ATOM 2679 C C A ASP A 1 227 ? -19.94893 6.38067 20.28275 0.500 32.31916 211 ASP A C 1
ATOM 2680 C C B ASP A 1 227 ? -19.82656 6.60922 20.40251 0.500 32.63575 211 ASP A C 1
ATOM 2681 O O A ASP A 1 227 ? -19.46060 5.34697 20.72579 0.500 33.49551 211 ASP A O 1
ATOM 2682 O O B ASP A 1 227 ? -19.42467 5.58726 20.95092 0.500 33.46963 211 ASP A O 1
ATOM 2697 N N . SER A 1 228 ? -19.51911 6.93830 19.15220 1.000 29.44214 212 SER A N 1
ATOM 2698 C CA . SER A 1 228 ? -18.40803 6.32492 18.43558 1.000 23.71878 212 SER A CA 1
ATOM 2699 C C . SER A 1 228 ? -17.16209 6.33238 19.30236 1.000 23.48917 212 SER A C 1
ATOM 2700 O O . SER A 1 228 ? -16.91641 7.28194 20.05109 1.000 23.95111 212 SER A O 1
ATOM 2709 N N . PHE A 1 229 ? -16.36294 5.27400 19.17935 1.000 22.91498 213 PHE A N 1
ATOM 2710 C CA . PHE A 1 229 ? -15.10112 5.04797 19.87106 1.000 26.58799 213 PHE A CA 1
ATOM 2711 C C . PHE A 1 229 ? -15.29898 4.58398 21.30590 1.000 28.92235 213 PHE A C 1
ATOM 2712 O O . PHE A 1 229 ? -14.32735 4.16795 21.92985 1.000 29.08913 213 PHE A O 1
ATOM 2729 N N . SER A 1 230 ? -16.51739 4.63667 21.85217 1.000 32.53128 214 SER A N 1
ATOM 2730 C CA . SER A 1 230 ? -16.70690 4.34161 23.26961 1.000 36.45476 214 SER A CA 1
ATOM 2731 C C . SER A 1 230 ? -16.21386 2.94191 23.61322 1.000 35.68561 214 SER A C 1
ATOM 2732 O O . SER A 1 230 ? -15.59510 2.73642 24.66338 1.000 36.18665 214 SER A O 1
ATOM 2740 N N . ASP A 1 231 ? -16.47187 1.97049 22.73475 1.000 34.88710 215 ASP A N 1
ATOM 2741 C CA . ASP A 1 231 ? -16.04372 0.58838 22.90854 1.000 33.43008 215 ASP A CA 1
ATOM 2742 C C . ASP A 1 231 ? -14.98409 0.18871 21.88777 1.000 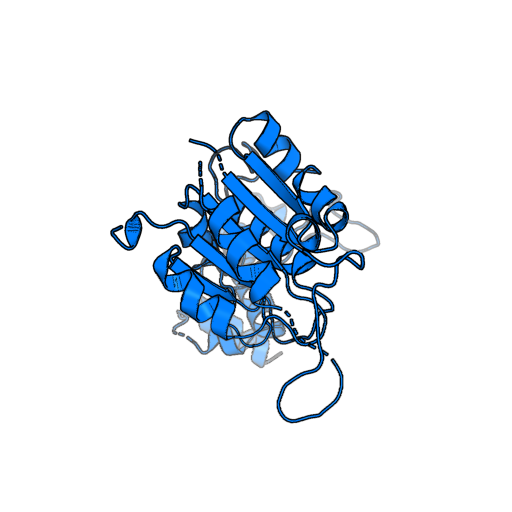30.32915 215 ASP A C 1
ATOM 2743 O O . ASP A 1 231 ? -14.80632 -1.00470 21.60904 1.000 29.42417 215 ASP A O 1
ATOM 2752 N N . GLY A 1 232 ? -14.28941 1.16163 21.31235 1.000 27.12618 216 GLY A N 1
ATOM 2753 C CA . GLY A 1 232 ? -13.29423 0.90558 20.29857 1.000 25.03235 216 GLY A CA 1
ATOM 2754 C C . GLY A 1 232 ? -13.82890 0.80550 18.89076 1.000 23.34231 216 GLY A C 1
ATOM 2755 O O . GLY A 1 232 ? -13.03063 0.66887 17.95262 1.000 24.26138 216 GLY A O 1
ATOM 2759 N N . LEU A 1 233 ? -15.14368 0.90318 18.70540 1.000 22.34965 217 LEU A N 1
ATOM 2760 C CA . LEU A 1 233 ? -15.77143 0.71950 17.40989 1.000 20.41435 217 LEU A CA 1
ATOM 2761 C C . LEU A 1 233 ? -16.46766 2.00223 16.97431 1.000 20.24460 217 LEU A C 1
ATOM 2762 O O . LEU A 1 233 ? -16.83564 2.85263 17.79471 1.000 21.88987 217 LEU A O 1
ATOM 2778 N N . LEU A 1 234 ? -16.66234 2.11443 15.66288 1.000 18.56274 218 LEU A N 1
ATOM 2779 C CA . LEU A 1 234 ? -17.47014 3.18530 15.09534 1.000 17.97164 218 LEU A CA 1
ATOM 2780 C C . LEU A 1 234 ? -18.95326 2.87597 15.26377 1.000 19.33453 218 LEU A C 1
ATOM 2781 O O . LEU A 1 234 ? -19.35958 1.71911 15.23782 1.000 21.00420 218 LEU A O 1
ATOM 2797 N N . GLU A 1 235 ? -19.76950 3.91870 15.42014 1.000 20.92701 219 GLU A N 1
ATOM 2798 C CA . GLU A 1 235 ? -21.20752 3.69995 15.47965 1.000 22.60171 219 GLU A CA 1
ATOM 2799 C C . GLU A 1 235 ? -21.74987 3.32848 14.10279 1.000 20.37234 219 GLU A C 1
ATOM 2800 O O . GLU A 1 235 ? -21.27277 3.80731 13.07155 1.000 20.84220 219 GLU A O 1
ATOM 2812 N N . GLY A 1 236 ? -22.76307 2.46734 14.09333 1.000 21.51217 220 GLY A N 1
ATOM 2813 C CA . GLY A 1 236 ? -23.45502 2.10691 12.87513 1.000 19.75238 220 GLY A CA 1
ATOM 2814 C C . GLY A 1 236 ? -24.50432 3.13599 12.48101 1.000 18.96079 220 GLY A C 1
ATOM 2815 O O . GLY A 1 236 ? -24.66981 4.20242 13.10186 1.000 21.19581 220 GLY A O 1
ATOM 2819 N N . PRO A 1 237 ? -25.22781 2.82136 11.41224 1.000 18.75597 221 PRO A N 1
ATOM 2820 C CA . PRO A 1 237 ? -26.23892 3.75389 10.89571 1.000 18.67027 221 PRO A CA 1
ATOM 2821 C C . PRO A 1 237 ? -27.45776 3.86373 11.79600 1.000 18.86819 221 PRO A C 1
ATOM 2822 O O . PRO A 1 237 ? -27.77317 2.96531 12.58570 1.000 21.24504 221 PRO A O 1
ATOM 2833 N N . SER A 1 238 ? -28.14540 4.99977 11.65208 1.000 16.97463 222 SER A N 1
ATOM 2834 C CA . SER A 1 238 ? -29.39222 5.26332 12.35206 1.000 18.03160 222 SER A CA 1
ATOM 2835 C C . SER A 1 238 ? -30.50246 5.54773 11.35021 1.000 15.80908 222 SER A C 1
ATOM 2836 O O . SER A 1 238 ? -30.24932 5.97704 10.22165 1.000 15.37656 222 SER A O 1
ATOM 2844 N N . TYR A 1 239 ? -31.74038 5.33494 11.79440 1.000 16.84127 223 TYR A N 1
ATOM 2845 C CA . TYR A 1 239 ? -32.91032 5.48368 10.94627 1.000 16.93346 223 TYR A CA 1
ATOM 2846 C C . TYR A 1 239 ? -34.05671 6.06902 11.75035 1.000 16.32799 223 TYR A C 1
ATOM 2847 O O . TYR A 1 239 ? -34.16033 5.83399 12.95521 1.000 18.47332 223 TYR A O 1
ATOM 2865 N N . THR A 1 240 ? -34.94059 6.79484 11.05940 1.000 16.55702 224 THR A N 1
ATOM 2866 C CA . THR A 1 240 ? -36.19175 7.29371 11.63681 1.000 16.21891 224 THR A CA 1
ATOM 2867 C C . THR A 1 240 ? -37.31399 7.12747 10.61506 1.000 16.97279 224 THR A C 1
ATOM 2868 O O . THR A 1 240 ? -37.10699 6.61325 9.51547 1.000 18.03691 224 THR A O 1
ATOM 2879 N N . LYS A 1 241 ? -38.51241 7.55110 11.00187 1.000 17.86529 225 LYS A N 1
ATOM 2880 C CA . LYS A 1 241 ? -39.66941 7.41003 10.12868 1.000 18.02033 225 LYS A CA 1
ATOM 2881 C C . LYS A 1 241 ? -39.44645 8.20453 8.84171 1.000 17.32385 225 LYS A C 1
ATOM 2882 O O . LYS A 1 241 ? -38.78807 9.24586 8.85767 1.000 17.77853 225 LYS A O 1
ATOM 2901 N N . PRO A 1 242 ? -40.01091 7.76546 7.71557 1.000 16.93742 226 PRO A N 1
ATOM 2902 C CA . PRO A 1 242 ? -40.92720 6.62178 7.56774 1.000 16.47738 226 PRO A CA 1
ATOM 2903 C C . PRO A 1 242 ? -40.22460 5.27195 7.39186 1.000 16.58402 226 PRO A C 1
ATOM 2904 O O . PRO A 1 242 ? -39.00841 5.22382 7.13146 1.000 17.41053 226 PRO A O 1
ATOM 2915 N N A ARG A 1 243 ? -40.98945 4.18881 7.52995 0.500 16.09601 227 ARG A N 1
ATOM 2916 N N B ARG A 1 243 ? -40.98672 4.18427 7.53200 0.500 17.14529 227 ARG A N 1
ATOM 2917 C CA A ARG A 1 243 ? -40.42418 2.85440 7.36541 0.500 16.32615 227 ARG A CA 1
ATOM 2918 C CA B ARG A 1 243 ? -40.40717 2.85364 7.38166 0.500 18.42258 227 ARG A CA 1
ATOM 2919 C C A ARG A 1 243 ? -39.83185 2.66146 5.97743 0.500 15.77840 227 ARG A C 1
ATOM 2920 C C B ARG A 1 243 ? -39.85105 2.63028 5.97816 0.500 17.03427 227 ARG A C 1
ATOM 2921 O O A ARG A 1 243 ? -38.80374 1.99206 5.82325 0.500 16.99794 227 ARG A O 1
ATOM 2922 O O B ARG A 1 243 ? -38.86159 1.90704 5.81635 0.500 18.41786 227 ARG A O 1
ATOM 2963 N N . GLU A 1 244 ? -40.47224 3.22126 4.95397 1.000 15.85468 228 GLU A N 1
ATOM 2964 C CA . GLU A 1 244 ? -40.00525 3.09942 3.57834 1.000 15.69194 228 GLU A CA 1
ATOM 2965 C C . GLU A 1 244 ? -39.94993 4.48195 2.95745 1.000 16.58981 228 GLU A C 1
ATOM 2966 O O . GLU A 1 244 ? -40.92528 5.23280 3.03940 1.000 16.99878 228 GLU A O 1
ATOM 2979 N N . TRP A 1 245 ? -38.80992 4.80425 2.33973 1.000 15.69753 229 TRP A N 1
ATOM 2980 C CA . TRP A 1 245 ? -38.56893 6.13471 1.78690 1.000 16.35005 229 TRP A CA 1
ATOM 2981 C C . TRP A 1 245 ? -37.72659 5.98688 0.53442 1.000 16.25560 229 TRP A C 1
ATOM 2982 O O . TRP A 1 245 ? -36.64130 5.40096 0.59037 1.000 16.24180 229 TRP A O 1
ATOM 3003 N N . ARG A 1 246 ? -38.22626 6.49368 -0.59556 1.000 17.66375 230 ARG A N 1
ATOM 3004 C CA . ARG A 1 246 ? -37.48563 6.43393 -1.85990 1.000 18.30358 230 ARG A CA 1
ATOM 3005 C C . ARG A 1 246 ? -37.01466 5.00662 -2.14721 1.000 18.88169 230 ARG A C 1
ATOM 3006 O O . ARG A 1 246 ? -35.90149 4.76113 -2.60446 1.000 19.36276 230 ARG A O 1
ATOM 3027 N N . GLY A 1 247 ? -37.89595 4.04569 -1.88484 1.000 19.50645 231 GLY A N 1
ATOM 3028 C CA . GLY A 1 247 ? -37.60482 2.65677 -2.16106 1.000 19.56724 231 GLY A CA 1
ATOM 3029 C C . GLY A 1 247 ? -36.69319 1.97035 -1.16634 1.000 20.01303 231 GLY A C 1
ATOM 3030 O O . GLY A 1 247 ? -36.36833 0.79167 -1.35347 1.000 24.52653 231 GLY A O 1
ATOM 3034 N N . LEU A 1 248 ? -36.30096 2.64779 -0.09716 1.000 17.92341 232 LEU A N 1
ATOM 3035 C CA . LEU A 1 248 ? -35.35659 2.12548 0.88388 1.000 17.39109 232 LEU A CA 1
ATOM 3036 C C . LEU A 1 248 ? -36.09174 1.88093 2.19500 1.000 16.68382 232 LEU A C 1
ATOM 3037 O O . LEU A 1 248 ? -36.65879 2.81276 2.78911 1.000 16.85678 232 LEU A O 1
ATOM 3053 N N . GLU A 1 249 ? -36.04746 0.64255 2.66471 1.000 19.51161 233 GLU A N 1
A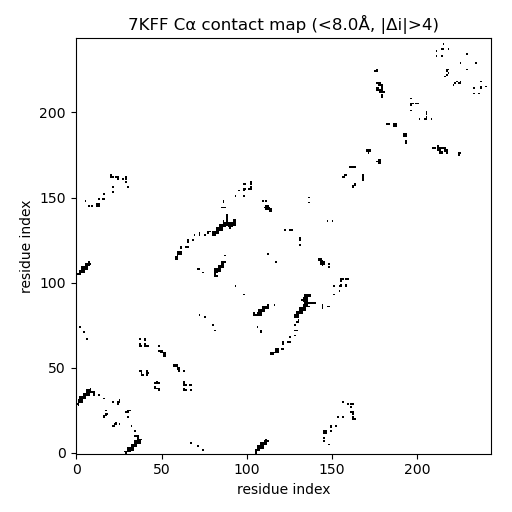TOM 3054 C CA . GLU A 1 249 ? -36.74223 0.26315 3.88090 1.000 21.14253 233 GLU A CA 1
ATOM 3055 C C . GLU A 1 249 ? -35.77850 0.25597 5.05827 1.000 19.97761 233 GLU A C 1
ATOM 3056 O O . GLU A 1 249 ? -34.60971 -0.11685 4.92242 1.000 22.51213 233 GLU A O 1
ATOM 3068 N N A VAL A 1 250 ? -36.27569 0.68288 6.21305 0.500 19.17229 234 VAL A N 1
ATOM 3069 N N B VAL A 1 250 ? -36.26958 0.66952 6.21624 0.500 19.86249 234 VAL A N 1
ATOM 3070 C CA A VAL A 1 250 ? -35.47207 0.55107 7.43360 0.500 19.12005 234 VAL A CA 1
ATOM 3071 C CA B VAL A 1 250 ? -35.51939 0.53736 7.45841 0.500 20.25274 234 VAL A CA 1
ATOM 3072 C C A VAL A 1 250 ? -35.31409 -0.92959 7.75344 0.500 20.52912 234 VAL A C 1
ATOM 3073 C C B VAL A 1 250 ? -35.30357 -0.95094 7.70243 0.500 21.24480 234 VAL A C 1
ATOM 3074 O O A VAL A 1 250 ? -36.25389 -1.71320 7.51754 0.500 21.68204 234 VAL A O 1
ATOM 3075 O O B VAL A 1 250 ? -36.18196 -1.75734 7.37519 0.500 22.41028 234 VAL A O 1
ATOM 3100 N N . PRO A 1 251 ? -34.16802 -1.36569 8.26435 1.000 21.69389 235 PRO A N 1
ATOM 3101 C CA . PRO A 1 251 ? -33.99382 -2.78490 8.59697 1.000 23.90938 235 PRO A CA 1
ATOM 3102 C C . PRO A 1 251 ? -35.14295 -3.31955 9.43819 1.000 25.40094 235 PRO A C 1
ATOM 3103 O O . PRO A 1 251 ? -35.52582 -2.73277 10.45099 1.000 25.34715 235 PRO A O 1
ATOM 3114 N N . GLU A 1 252 ? -35.69349 -4.45785 9.00702 1.000 28.48132 236 GLU A N 1
ATOM 3115 C CA . GLU A 1 252 ? -36.92317 -4.94403 9.61651 1.000 32.74263 236 GLU A CA 1
ATOM 3116 C C . GLU A 1 252 ? -36.73895 -5.26759 11.09225 1.000 30.54194 236 GLU A C 1
ATOM 3117 O O . GLU A 1 252 ? -37.68223 -5.13668 11.87478 1.000 30.93275 236 GLU A O 1
ATOM 3129 N N . VAL A 1 253 ? -35.53784 -5.67036 11.50534 1.000 28.39920 237 VAL A N 1
ATOM 3130 C CA . VAL A 1 253 ? -35.32554 -5.95225 12.92358 1.000 28.09640 237 VAL A CA 1
ATOM 3131 C C . VAL A 1 253 ? -35.68469 -4.74310 13.77827 1.000 27.27620 237 VAL A C 1
ATOM 3132 O O . VAL A 1 253 ? -36.14985 -4.89508 14.91692 1.000 27.92227 237 VAL A O 1
ATOM 3145 N N . LEU A 1 254 ? -35.46405 -3.53021 13.26288 1.000 26.18026 238 LEU A N 1
ATOM 3146 C CA . LEU A 1 254 ? -35.70489 -2.34655 14.07542 1.000 26.27541 238 LEU A CA 1
ATOM 3147 C C . LEU A 1 254 ? -37.18121 -2.11199 14.35743 1.000 29.39342 238 LEU A C 1
ATOM 3148 O O . LEU A 1 254 ? -37.50349 -1.35262 15.27530 1.000 31.38551 238 LEU A O 1
ATOM 3164 N N . THR A 1 255 ? -38.08002 -2.74168 13.60325 1.000 31.63563 239 THR A N 1
ATOM 3165 C CA . THR A 1 255 ? -39.51348 -2.63866 13.84635 1.000 35.65561 239 THR A CA 1
ATOM 3166 C C . THR A 1 255 ? -40.07950 -3.88799 14.51232 1.000 37.27008 239 THR A C 1
ATOM 3167 O O . THR A 1 255 ? -41.30596 -4.04824 14.58384 1.000 39.24279 239 THR A O 1
ATOM 3178 N N . SER A 1 256 ? -39.20983 -4.77296 15.00294 1.000 38.76831 240 SER A N 1
ATOM 3179 C CA . SER A 1 256 ? -39.64349 -6.04247 15.56763 1.000 40.34754 240 SER A CA 1
ATOM 3180 C C . SER A 1 256 ? -40.02494 -5.93555 17.03618 1.000 42.61228 240 SER A C 1
ATOM 3181 O O . SER A 1 256 ? -40.70816 -6.82671 17.55053 1.000 43.68990 240 SER A O 1
ATOM 3189 N N . GLY A 1 257 ? -39.59647 -4.87966 17.72102 1.000 45.61336 241 GLY A N 1
ATOM 3190 C CA . GLY A 1 257 ? -39.80517 -4.77740 19.14669 1.000 47.48324 241 GLY A CA 1
ATOM 3191 C C . GLY A 1 257 ? -38.99916 -5.74784 19.97727 1.000 48.47928 241 GLY A C 1
ATOM 3192 O O . GLY A 1 257 ? -39.16207 -5.76622 21.20503 1.000 50.34197 241 GLY A O 1
ATOM 3196 N N . ASN A 1 258 ? -38.14040 -6.55710 19.35253 1.000 46.29143 242 ASN A N 1
ATOM 3197 C CA . ASN A 1 258 ? -37.33395 -7.55115 20.06066 1.000 43.60745 242 ASN A CA 1
ATOM 3198 C C . ASN A 1 258 ? -36.02461 -6.88627 20.45752 1.000 41.73644 242 ASN A C 1
ATOM 3199 O O . ASN A 1 258 ? -35.12888 -6.69770 19.63303 1.000 40.02967 242 ASN A O 1
ATOM 3210 N N . HIS A 1 259 ? -35.89878 -6.55482 21.73851 1.000 42.58924 243 HIS A N 1
ATOM 3211 C CA . HIS A 1 259 ? -34.75348 -5.76898 22.18694 1.000 44.34405 243 HIS A CA 1
ATOM 3212 C C . HIS A 1 259 ? -33.44540 -6.53035 22.02387 1.000 40.43065 243 HIS A C 1
ATOM 3213 O O . HIS A 1 259 ? -32.43009 -5.93650 21.64397 1.000 38.97659 243 HIS A O 1
ATOM 3227 N N . ALA A 1 260 ? -33.45266 -7.84399 22.26260 1.000 39.27079 244 ALA A N 1
ATOM 3228 C CA . ALA A 1 260 ? -32.21997 -8.61857 22.14314 1.000 37.45152 244 ALA A CA 1
ATOM 3229 C C . ALA A 1 260 ? -31.71339 -8.63127 20.70345 1.000 36.89254 244 ALA A C 1
ATOM 3230 O O . ALA A 1 260 ? -30.51475 -8.45578 20.45322 1.000 36.63358 244 ALA A O 1
ATOM 3237 N N . LYS A 1 261 ? -32.61402 -8.85146 19.73895 1.000 34.91139 245 LYS A N 1
ATOM 3238 C CA . LYS A 1 261 ? -32.19131 -8.88210 18.34240 1.000 34.49966 245 LYS A CA 1
ATOM 3239 C C . LYS A 1 261 ? -31.78146 -7.49590 17.86092 1.000 31.74507 245 LYS A C 1
ATOM 3240 O O . LYS A 1 261 ? -30.86318 -7.35599 17.04595 1.000 30.97712 245 LYS A O 1
ATOM 3259 N N . ILE A 1 262 ? -32.47651 -6.45764 18.32357 1.000 30.56177 246 ILE A N 1
ATOM 3260 C CA . ILE A 1 262 ? -32.10026 -5.10256 17.93745 1.000 29.84972 246 ILE A CA 1
ATOM 3261 C C . ILE A 1 262 ? -30.71248 -4.77997 18.46436 1.000 28.85932 246 ILE A C 1
ATOM 3262 O O . ILE A 1 262 ? -29.88628 -4.18968 17.76049 1.000 28.00063 246 ILE A O 1
ATOM 3278 N N . GLU A 1 263 ? -30.42777 -5.17352 19.70773 1.000 30.67037 247 GLU A N 1
ATOM 3279 C CA . GLU A 1 263 ? -29.11696 -4.88416 20.27746 1.000 32.73756 247 GLU A CA 1
ATOM 3280 C C . GLU A 1 263 ? -28.01848 -5.63609 19.53414 1.000 30.27926 247 GLU A C 1
ATOM 3281 O O . GLU A 1 263 ? -26.93876 -5.08335 19.29241 1.000 29.43403 247 GLU A O 1
ATOM 3293 N N . ARG A 1 264 ? -28.27810 -6.88538 19.13577 1.000 29.90758 248 ARG A N 1
ATOM 3294 C CA . ARG A 1 264 ? -27.27850 -7.60774 18.35276 1.000 30.40556 248 ARG A CA 1
ATOM 3295 C C . ARG A 1 264 ? -27.07124 -6.95390 16.99207 1.000 28.38523 248 ARG A C 1
ATOM 3296 O O . ARG A 1 264 ? -25.93438 -6.83671 16.52117 1.000 27.03008 248 ARG A O 1
ATOM 3317 N N . TRP A 1 265 ? -28.15909 -6.51971 16.34721 1.000 26.89995 249 TRP A N 1
ATOM 3318 C CA . TRP A 1 265 ? -28.04427 -5.81742 15.07418 1.000 26.67367 249 TRP A CA 1
ATOM 3319 C C . TRP A 1 265 ? -27.17653 -4.57840 15.21874 1.000 25.05241 249 TRP A C 1
ATOM 3320 O O . TRP A 1 265 ? -26.32347 -4.30878 14.36940 1.000 23.42059 249 TRP A O 1
ATOM 3341 N N . ARG A 1 266 ? -27.36745 -3.81729 16.29667 1.000 25.27679 250 ARG A N 1
ATOM 3342 C CA . ARG A 1 266 ? -26.57418 -2.60995 16.48099 1.000 25.95948 250 ARG A CA 1
ATOM 3343 C C . ARG A 1 266 ? -25.09504 -2.95389 16.59886 1.000 23.56183 250 ARG A C 1
ATOM 3344 O O . ARG A 1 266 ? -24.24387 -2.26625 16.03615 1.000 22.70748 250 ARG A O 1
ATOM 3365 N N . ARG A 1 267 ? -24.77388 -4.03424 17.31119 1.000 23.22169 251 ARG A N 1
ATOM 3366 C CA . ARG A 1 267 ? -23.37940 -4.45243 17.43635 1.000 23.48029 251 ARG A CA 1
ATOM 3367 C C . ARG A 1 267 ? -22.81293 -4.87809 16.08538 1.000 22.86230 251 ARG A C 1
ATOM 3368 O O . ARG A 1 267 ? -21.70732 -4.47068 15.70616 1.000 22.52558 251 ARG A O 1
ATOM 3389 N N . GLU A 1 268 ? -23.56028 -5.69601 15.34088 1.000 22.55083 252 GLU A N 1
ATOM 3390 C CA . GLU A 1 268 ? -23.10952 -6.09251 14.01069 1.000 22.76761 252 GLU A CA 1
ATOM 3391 C C . GLU A 1 268 ? -22.83504 -4.87938 13.13265 1.000 21.44863 252 GLU A C 1
ATOM 3392 O O . GLU A 1 268 ? -21.81071 -4.80973 12.44560 1.000 21.98167 252 GLU A O 1
ATOM 3404 N N . GLN A 1 269 ? -23.74429 -3.91628 13.13495 1.000 21.07040 253 GLN A N 1
ATOM 3405 C CA . GLN A 1 269 ? -23.57873 -2.76705 12.25683 1.000 20.87489 253 GLN A CA 1
ATOM 3406 C C . GLN A 1 269 ? -22.38128 -1.92382 12.65985 1.000 20.24293 253 GLN A C 1
ATOM 3407 O O . GLN A 1 269 ? -21.74269 -1.31240 11.80188 1.000 20.38680 253 GLN A O 1
ATOM 3421 N N . SER A 1 270 ? -22.07810 -1.87660 13.95673 1.00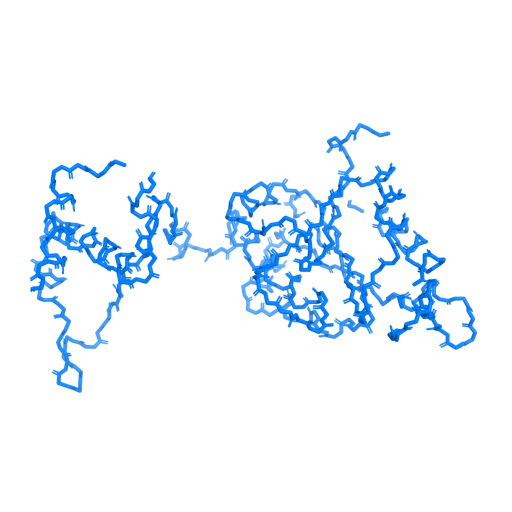0 19.50865 254 SER A N 1
ATOM 3422 C CA . SER A 1 270 ? -20.87077 -1.20413 14.42013 1.000 19.54108 254 SER A CA 1
ATOM 3423 C C . SER A 1 270 ? -19.61725 -1.95745 13.98370 1.000 19.18671 254 SER A C 1
ATOM 3424 O O . SER A 1 270 ? -18.65719 -1.34590 13.48745 1.000 19.16292 254 SER A O 1
ATOM 3432 N N . LEU A 1 271 ? -19.62637 -3.28421 14.09535 1.000 18.74439 255 LEU A N 1
ATOM 3433 C CA . LEU A 1 271 ? -18.50835 -4.06773 13.57791 1.000 19.16825 255 LEU A CA 1
ATOM 3434 C C . LEU A 1 271 ? -18.35776 -3.87213 12.07536 1.000 19.95027 255 LEU A C 1
ATOM 3435 O O . LEU A 1 271 ? -17.23695 -3.74545 11.56719 1.000 19.77342 255 LEU A O 1
ATOM 3451 N N . LYS A 1 272 ? -19.48028 -3.84794 11.34748 1.000 19.69845 256 LYS A N 1
ATOM 3452 C CA . LYS A 1 272 ? -19.43519 -3.72846 9.89317 1.000 19.79874 256 LYS A CA 1
ATOM 3453 C C . LYS A 1 272 ? -18.88501 -2.36690 9.47967 1.000 20.29265 256 LYS A C 1
ATOM 3454 O O . LYS A 1 272 ? -18.01181 -2.28184 8.60719 1.000 19.93417 256 LYS A O 1
ATOM 3473 N N . ARG A 1 273 ? -19.37337 -1.28638 10.10194 1.000 19.16400 257 ARG A N 1
ATOM 3474 C CA . ARG A 1 273 ? -18.87899 0.03725 9.74617 1.000 20.05998 257 ARG A CA 1
ATOM 3475 C C . ARG A 1 273 ? -17.39504 0.13369 10.06344 1.000 19.28117 257 ARG A C 1
ATOM 3476 O O . ARG A 1 273 ? -16.62086 0.68853 9.27908 1.000 19.58718 257 ARG A O 1
ATOM 3497 N N . THR A 1 274 ? -16.97345 -0.41932 11.20612 1.000 18.08070 258 THR A N 1
ATOM 3498 C CA . THR A 1 274 ? -15.55417 -0.36587 11.56264 1.000 17.75556 258 THR A CA 1
ATOM 3499 C C . THR A 1 274 ? -14.71551 -1.17349 10.57400 1.000 18.16287 258 THR A C 1
ATOM 3500 O O . THR A 1 274 ? -13.65088 -0.72249 10.13744 1.000 18.72945 258 THR A O 1
ATOM 3511 N N . TRP A 1 275 ? -15.18517 -2.36327 10.20530 1.000 19.82608 259 TRP A N 1
ATOM 3512 C CA . TRP A 1 275 ? -14.48093 -3.15426 9.20914 1.000 21.38994 259 TRP A CA 1
ATOM 3513 C C . TRP A 1 275 ? -14.38206 -2.41968 7.87799 1.000 22.25389 259 TRP A C 1
ATOM 3514 O O . TRP A 1 275 ? -13.32862 -2.43989 7.23389 1.000 23.27284 259 TRP A O 1
ATOM 3535 N N . GLU A 1 276 ? -15.47174 -1.77616 7.44250 1.000 21.56455 260 GLU A N 1
ATOM 3536 C CA . GLU A 1 276 ? -15.46357 -1.09047 6.15173 1.000 24.48293 260 GLU A CA 1
ATOM 3537 C C . GLU A 1 276 ? -14.47795 0.06549 6.13068 1.000 23.04164 260 GLU A C 1
ATOM 3538 O O . GLU A 1 276 ? -13.77838 0.28870 5.12806 1.000 24.36799 260 GLU A O 1
ATOM 3550 N N . VAL A 1 277 ? -14.45020 0.84635 7.20460 1.000 22.04162 261 VAL A N 1
ATOM 3551 C CA . VAL A 1 277 ? -13.82513 2.15229 7.19468 1.000 22.82207 261 VAL A CA 1
ATOM 3552 C C . VAL A 1 277 ? -12.53022 2.20366 7.99472 1.000 22.09020 261 VAL A C 1
ATOM 3553 O O . VAL A 1 277 ? -11.61896 2.94928 7.62499 1.000 23.84598 261 VAL A O 1
ATOM 3566 N N . ARG A 1 278 ? -12.43449 1.44270 9.08374 1.000 18.97247 262 ARG A N 1
ATOM 3567 C CA . ARG A 1 278 ? -11.27698 1.48173 9.98320 1.000 18.75849 262 ARG A CA 1
ATOM 3568 C C . ARG A 1 278 ? -10.92521 0.06458 10.41276 1.000 19.66897 262 ARG A C 1
ATOM 3569 O O . ARG A 1 278 ? -10.89794 -0.25744 11.60818 1.000 19.50307 262 ARG A O 1
ATOM 3590 N N . PRO A 1 279 ? -10.61394 -0.80454 9.45381 1.000 20.87536 263 PRO A N 1
ATOM 3591 C CA . PRO A 1 279 ? -10.36859 -2.20964 9.81528 1.000 21.02761 263 PRO A CA 1
ATOM 3592 C C . PRO A 1 279 ? -9.19798 -2.39972 10.76413 1.000 21.68532 263 PRO A C 1
ATOM 3593 O O . PRO A 1 279 ? -9.19798 -3.35778 11.54470 1.000 22.45049 263 PRO A O 1
ATOM 3604 N N . GLU A 1 280 ? -8.21582 -1.49575 10.75065 1.000 22.87015 264 GLU A N 1
ATOM 3605 C CA . GLU A 1 280 ? -7.10545 -1.60994 11.68874 1.000 24.36378 264 GLU A CA 1
ATOM 3606 C C . GLU A 1 280 ? -7.55497 -1.48193 13.14014 1.000 23.89628 264 GLU A C 1
ATOM 3607 O O . GLU A 1 280 ? -6.86853 -1.98007 14.03656 1.000 25.88768 264 GLU A O 1
ATOM 3619 N N . LEU A 1 281 ? -8.69007 -0.82977 13.40640 1.000 21.68054 265 LEU A N 1
ATOM 3620 C CA . LEU A 1 281 ? -9.16355 -0.77582 14.78344 1.000 21.16299 265 LEU A CA 1
ATOM 3621 C C . LEU A 1 281 ? -9.55786 -2.15307 15.29380 1.000 23.56338 265 LEU A C 1
ATOM 3622 O O . LEU A 1 281 ? -9.45244 -2.41654 16.49573 1.000 24.76683 265 LEU A O 1
ATOM 3638 N N . LEU A 1 282 ? -10.01838 -3.03670 14.40597 1.000 24.80553 266 LEU A N 1
ATOM 3639 C CA . LEU A 1 282 ? -10.38501 -4.38204 14.83715 1.000 26.87784 266 LEU A CA 1
ATOM 3640 C C . LEU A 1 282 ? -9.15180 -5.21569 15.15643 1.000 29.77675 266 LEU A C 1
ATOM 3641 O O . LEU A 1 282 ? -9.21746 -6.11924 15.99821 1.000 28.82925 266 LEU A O 1
ATOM 3657 N N . ASP A 1 283 ? -8.02602 -4.91929 14.50012 1.000 33.80805 267 ASP A N 1
ATOM 3658 C CA . ASP A 1 283 ? -6.79660 -5.65702 14.75747 1.000 38.27611 267 ASP A CA 1
ATOM 3659 C C . ASP A 1 283 ? -6.30288 -5.44082 16.17686 1.000 38.53714 267 ASP A C 1
ATOM 3660 O O . ASP A 1 283 ? -5.63950 -6.31640 16.74073 1.000 40.40893 267 ASP A O 1
ATOM 3669 N N . GLY A 1 284 ? -6.60133 -4.28321 16.76390 1.000 36.06952 268 GLY A N 1
ATOM 3670 C CA . GLY A 1 284 ? -6.21188 -3.98403 18.12255 1.000 35.55319 268 GLY A CA 1
ATOM 3671 C C . GLY A 1 284 ? -7.09998 -4.54866 19.20668 1.000 34.71348 268 GLY A C 1
ATOM 3672 O O . GLY A 1 284 ? -6.86093 -4.27166 20.38402 1.000 37.07148 268 GLY A O 1
ATOM 3693 N N . GLU A 1 286 ? -9.38888 -8.07703 20.81613 1.000 22.90221 270 GLU A N 1
ATOM 3694 C CA . GLU A 1 286 ? -9.67817 -9.51355 20.77311 1.000 22.73053 270 GLU A CA 1
ATOM 3695 C C . GLU A 1 286 ? -11.18881 -9.64027 20.68993 1.000 20.15974 270 GLU A C 1
ATOM 3696 O O . GLU A 1 286 ? -11.87953 -9.45433 21.69149 1.000 20.76255 270 GLU A O 1
ATOM 3708 N N . LEU A 1 287 ? -11.70177 -9.95914 19.50626 1.000 19.44977 271 LEU A N 1
ATOM 3709 C CA . LEU A 1 287 ? -13.13269 -10.18097 19.33968 1.000 20.06924 271 LEU A CA 1
ATOM 3710 C C . LEU A 1 287 ? -13.49692 -11.58382 19.80701 1.000 19.12587 271 LEU A C 1
ATOM 3711 O O . LEU A 1 287 ? -12.75924 -12.54662 19.58189 1.000 19.52451 271 LEU A O 1
ATOM 3727 N N . ASP A 1 288 ? -14.65591 -11.69542 20.45117 1.000 20.32824 272 ASP A N 1
ATOM 3728 C CA . ASP A 1 288 ? -15.17128 -13.00227 20.82310 1.000 20.12094 272 ASP A CA 1
ATOM 3729 C C . ASP A 1 288 ? -15.68506 -13.73010 19.58232 1.000 19.92951 272 ASP A C 1
ATOM 3730 O O . ASP A 1 288 ? -15.69870 -13.19202 18.47629 1.000 20.18292 272 ASP A O 1
ATOM 3739 N N . ARG A 1 289 ? -16.10637 -14.97741 19.76816 1.000 20.61290 273 ARG A N 1
ATOM 3740 C CA . ARG A 1 289 ? -16.48889 -15.78432 18.61442 1.000 22.59641 273 ARG A CA 1
ATOM 3741 C C . ARG A 1 289 ? -17.65508 -15.17231 17.84421 1.000 24.00685 273 ARG A C 1
ATOM 3742 O O . ARG A 1 289 ? -17.69208 -15.23283 16.60871 1.000 24.22054 273 ARG A O 1
ATOM 3763 N N . HIS A 1 290 ? -18.63977 -14.61660 18.54756 1.000 23.68656 274 HIS A N 1
ATOM 3764 C CA . HIS A 1 290 ? -19.77785 -14.02382 17.85111 1.000 28.45821 274 HIS A CA 1
ATOM 3765 C C . HIS A 1 290 ? -19.30788 -12.90759 16.92808 1.000 26.03640 274 HIS A C 1
ATOM 3766 O O . HIS A 1 290 ? -19.66918 -12.86027 15.74356 1.000 25.98097 274 HIS A O 1
ATOM 3780 N N . ASP A 1 291 ? -18.48021 -12.00471 17.45438 1.000 23.69477 275 ASP A N 1
ATOM 3781 C CA . ASP A 1 291 ? -18.04530 -10.85406 16.67283 1.000 24.10239 275 ASP A CA 1
ATOM 3782 C C . ASP A 1 291 ? -17.02294 -11.25878 15.62295 1.000 23.22494 275 ASP A C 1
ATOM 3783 O O . ASP A 1 291 ? -17.05030 -10.75331 14.49813 1.000 23.89943 275 ASP A O 1
ATOM 3792 N N . GLN A 1 292 ? -16.10874 -12.16547 15.97563 1.000 22.32959 276 GLN A N 1
ATOM 3793 C CA . GLN A 1 292 ? -15.09075 -12.59202 15.02156 1.000 23.67030 276 GLN A CA 1
ATOM 3794 C C . GLN A 1 292 ? -15.72015 -13.34273 13.85794 1.000 24.39137 276 GLN A C 1
ATOM 3795 O O . GLN A 1 292 ? -15.36253 -13.11094 12.69463 1.000 25.07537 276 GLN A O 1
ATOM 3809 N N . ALA A 1 293 ? -16.68687 -14.21134 14.14302 1.000 24.37928 277 ALA A N 1
ATOM 3810 C CA . ALA A 1 293 ? -17.36662 -14.92442 13.06959 1.000 25.30105 277 ALA A CA 1
ATOM 3811 C C . ALA A 1 293 ? -18.13108 -13.96956 12.16423 1.000 24.38845 277 ALA A C 1
ATOM 3812 O O . ALA A 1 293 ? -18.15981 -14.15005 10.94089 1.000 27.09495 277 ALA A O 1
ATOM 3819 N N . TYR A 1 294 ? -18.74552 -12.93230 12.74041 1.000 23.51659 278 TYR A N 1
ATOM 3820 C CA . TYR A 1 294 ? -19.46309 -11.96395 11.92486 1.000 24.73437 278 TYR A CA 1
ATOM 3821 C C . TYR A 1 294 ? -18.50176 -11.24307 10.98779 1.000 25.42693 278 TYR A C 1
ATOM 3822 O O . TYR A 1 294 ? -18.77299 -11.08199 9.79061 1.000 27.07722 278 TYR A O 1
ATOM 3840 N N . VAL A 1 295 ? -17.36481 -10.79501 11.52089 1.000 25.49473 279 VAL A N 1
ATOM 3841 C CA . VAL A 1 295 ? -16.39832 -10.07311 10.69693 1.000 27.98701 279 VAL A CA 1
ATOM 3842 C C . VAL A 1 295 ? -15.81289 -10.97832 9.61764 1.000 30.06204 279 VAL A C 1
ATOM 3843 O O . VAL A 1 295 ? -15.60165 -10.54742 8.47649 1.000 30.51347 279 VAL A O 1
ATOM 3856 N N . GLU A 1 296 ? -15.55329 -12.24580 9.94612 1.000 32.70169 280 GLU A N 1
ATOM 3857 C CA . GLU A 1 296 ? -15.07747 -13.17625 8.92702 1.000 36.71453 280 GLU A CA 1
ATOM 3858 C C . GLU A 1 296 ? -16.09632 -13.34845 7.80886 1.000 35.82988 280 GLU A C 1
ATOM 3859 O O . GLU A 1 296 ? -15.71645 -13.56351 6.65194 1.000 36.61665 280 GLU A O 1
ATOM 3871 N N . GLY A 1 297 ? -17.38841 -13.25510 8.12817 1.000 35.38402 281 GLY A N 1
ATOM 3872 C CA . GLY A 1 297 ? -18.40335 -13.30216 7.09042 1.000 36.74686 281 GLY A CA 1
ATOM 3873 C C . GLY A 1 297 ? -18.34655 -12.10851 6.16185 1.000 38.63845 281 GLY A C 1
ATOM 3874 O O . GLY A 1 297 ? -18.67304 -12.22310 4.97614 1.000 40.30136 281 GLY A O 1
ATOM 3878 N N . LEU A 1 298 ? -17.92763 -10.95506 6.67939 1.000 38.73307 282 LEU A N 1
ATOM 3879 C CA . LEU A 1 298 ? -17.73294 -9.79189 5.82088 1.000 40.97910 282 LEU A CA 1
ATOM 3880 C C . LEU A 1 298 ? -16.55588 -10.00642 4.87939 1.000 46.41077 282 LEU A C 1
ATOM 3881 O O . LEU A 1 298 ? -16.61964 -9.64211 3.70008 1.000 45.51878 282 LEU A O 1
ATOM 3897 N N . ARG A 1 299 ? -15.46596 -10.58488 5.39170 1.000 52.57983 283 ARG A N 1
ATOM 3898 C CA . ARG A 1 299 ? -14.27435 -10.79451 4.57656 1.000 59.84701 283 ARG A CA 1
ATOM 3899 C C . ARG A 1 299 ? -14.52293 -11.79688 3.45644 1.000 62.32739 283 ARG A C 1
ATOM 3900 O O . ARG A 1 299 ? -13.88913 -11.70615 2.39846 1.000 62.29157 283 ARG A O 1
ATOM 3921 N N . ARG A 1 300 ? -15.44166 -12.74348 3.65709 1.000 65.22272 284 ARG A N 1
ATOM 3922 C CA . ARG A 1 300 ? -15.75930 -13.71567 2.61892 1.000 69.00224 284 ARG A CA 1
ATOM 3923 C C . ARG A 1 300 ? -16.75827 -13.19367 1.59325 1.000 70.44264 284 ARG A C 1
ATOM 3924 O O . ARG A 1 300 ? -16.98469 -13.86309 0.57825 1.000 70.96365 284 ARG A O 1
ATOM 3945 N N . GLY A 1 301 ? -17.35952 -12.03251 1.82744 1.000 70.92678 285 GLY A N 1
ATOM 3946 C CA . GLY A 1 301 ? -18.33321 -11.48445 0.90263 1.000 70.93802 285 GLY A CA 1
ATOM 3947 C C . GLY A 1 301 ? -19.60007 -12.31284 0.81631 1.000 70.37128 285 GLY A C 1
ATOM 3948 O O . GLY A 1 301 ? -20.69472 -11.82099 1.09677 1.000 69.89716 285 GLY A O 1
#

Organism: Corynebacterium diphtheriae (strain ATCC 700971 / NCTC 13129 / Biotype gravis) (NCBI:txid257309)

Solvent-accessible surface area: 15177 Å² total

Foldseek 3Di:
DAEEEEEEQCQVLQVCCCDDLNVVCVVVVRYYYHYHRLLVQQDDPVSDDDDADPPDDDKEDLSSLQVVLVVVQPLPDQVPAAEEEEEDLPFAEDDLVNLAVCLPGPYYYYYKAAIPGYDCVSQVVCSVRHRYGYYYPDNDDDGMCSVVVVVSCVSNSLQHPPRVDPPPNPAACPVLWGWFDDDDDDQADPRDGDPVVVVVPPVVVVVVVRVLRRLVVCCVPPVVSVVVDDDPVSVVSVVVVVVD

Secondary structure (DSSP, 8-state):
---EEEEES-GGGGGGGGSHHHHHHHHTTS--EEEEEGGGG--STT-----PPTTS-----HHHHHHHHHHHH----GGGSPEEEEEEEEEEEP-HHHHHHHTT-S-EEEE--BTT---HHHHHHHTTTSEEEEEESSSS--SBSHHHHHHHHHHHHTTSTTSS-TTT---TTTTSS-------S-SEETTEEPPGGGGS--HHHHHHHHHHHHHHHHHHH-HHHHH----HHHHHHHHHHHT-

Nearest PDB structures (foldseek):
  7kff-assembly1_A-2  TM=1.004E+00  e=2.827E-50  Corynebacterium diphtheriae
  7rez-assembly1_B  TM=9.442E-01  e=6.926E-33  Mycobacteroides abscessus
  6qox-assembly1_B  TM=9.580E-01  e=1.677E-32  Mycobacteroides abscessus
  6qqu-assembly1_A  TM=9.492E-01  e=1.629E-31  Mycobacteroides abscessus
  6qqs-assembly1_A  TM=9.497E-01  e=2.234E-31  Mycobacteroides abscessus

B-factor: mean 28.61, std 16.77, range [11.45, 124.04]

InterPro domains:
  IPR002649 tRNA (guanine-N1-)-methyltransferase TrmD [MF_00605] (1-292)
  IPR002649 tRNA (guanine-N1-)-methyltransferase TrmD [PIRSF000386] (1-278)
  IPR002649 tRNA (guanine-N1-)-methyltransferase TrmD [PTHR46417] (116-284)
  IPR002649 tRNA (guanine-N1-)-methyltransferase TrmD [cd18080] (2-263)
  IPR016009 tRNA methyltransferase TRMD/TRM10-type domain [PF01746] (1-76)
  IPR016009 tRNA methyltransferase TRMD/TRM10-type domain [PF01746] (110-266)
  IPR023148 tRNA (guanine-N(1)-)-methyltransferase, C-terminal domain superfamily [G3DSA:1.10.1270.20] (208-291)
  IPR029026 tRNA (guanine-N1-)-methyltransferase, N-terminal [G3DSA:3.40.1280.10] (1-101)
  IPR029026 tRNA (guanine-N1-)-methyltransferase, N-terminal [G3DSA:3.40.1280.10] (102-207)
  IPR029028 Alpha/beta knot methyltransferases [SSF75217] (1-285)

Sequence (244 aa):
NARLDVITIFPEYLDPLRHALLGKAIEKDLLSVGVHDLRLWAEDAHKSVDDSPFGGGPGVKPTVWGPALDDVATSVAEADKPLLLVPTPAGAPFTQEEDARAWSNEEHIVFACGRYEGIDQRVIEDAKKTYRVREVSIGDYVLIGGEVAVLVIAEAVVRLIPGVLGNTQSHDDSFSDGLLEGPSYTKPRREWRGLEVVPEVLTSGNHAKIERWRREQSLKRTWEVRPELLDGELDRHDQAYVEGLRRG